Protein 1I8A (pdb70)

CATH classification: 2.60.40.1190

Sequence (189 aa):
MVATAKYGTPVIDGEIDEIWNTTEEIETKAVAMGSLDKNATAKVRVLWDENYLYVLAIVKDPVLNKDNSNPWEQDSVEIFIDENNHKTGYYEDDDAQFRVNYMNEQTFGTGGSPARFKTAVKLIEGGYIVEAAIKWKTIKPTPNTVIGFNIQVNDANEKGQRVGIISWSDPTNNSWRDPSKFGNLRLIK

Structure (mmCIF, N/CA/C/O backbone):
data_1I8A
#
_entry.id   1I8A
#
_cell.length_a   56.760
_cell.length_b   56.760
_cell.length_c   123.100
_cell.angle_alpha   90.00
_cell.angle_beta   90.00
_cell.angle_gamma   90.00
#
_symmetry.space_group_name_H-M   'P 41 21 2'
#
loop_
_entity.id
_entity.type
_entity.pdbx_description
1 polymer 'ENDO-1,4-BETA-XYLANASE A'
2 non-polymer beta-D-glucopyranose
3 non-polymer 'CALCIUM ION'
4 water water
#
loop_
_atom_site.group_PDB
_atom_site.id
_atom_site.type_symbol
_atom_site.label_atom_id
_atom_site.label_alt_id
_atom_site.label_comp_id
_atom_site.label_asym_id
_atom_site.label_entity_id
_atom_site.label_seq_id
_atom_site.pdbx_PDB_ins_code
_atom_site.Cartn_x
_atom_site.Cartn_y
_atom_site.Cartn_z
_atom_site.occupancy
_atom_site.B_iso_or_equiv
_atom_site.auth_seq_id
_atom_site.auth_comp_id
_atom_site.auth_asym_id
_atom_site.auth_atom_id
_atom_site.pdbx_PDB_model_num
ATOM 1 N N . MET A 1 1 ? 40.833 56.073 6.472 1.00 14.89 0 MET A N 1
ATOM 2 C CA . MET A 1 1 ? 39.460 55.818 5.954 1.00 14.34 0 MET A CA 1
ATOM 3 C C . MET A 1 1 ? 38.559 57.016 6.219 1.00 14.86 0 MET A C 1
ATOM 4 O O . MET A 1 1 ? 38.508 57.533 7.336 1.00 13.63 0 MET A O 1
ATOM 6 N N . VAL A 1 2 ? 37.846 57.451 5.185 1.00 14.56 1 VAL A N 1
ATOM 7 C CA . VAL A 1 2 ? 36.942 58.586 5.317 1.00 14.80 1 VAL A CA 1
ATOM 8 C C . VAL A 1 2 ? 35.552 58.232 4.796 1.00 15.05 1 VAL A C 1
ATOM 9 O O . VAL A 1 2 ? 35.405 57.478 3.834 1.00 13.40 1 VAL A O 1
ATOM 13 N N . ALA A 1 3 ? 34.535 58.779 5.452 1.00 12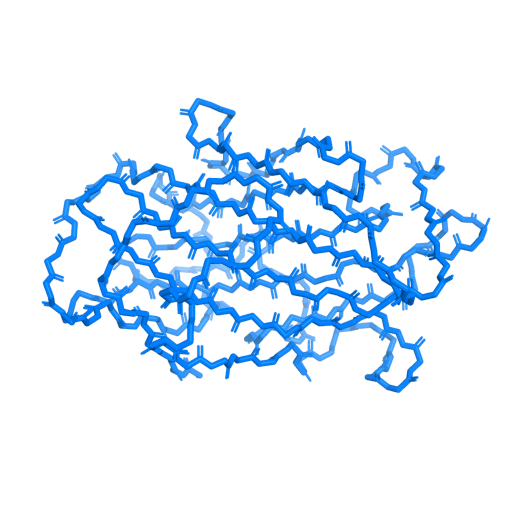.81 2 ALA A N 1
ATOM 14 C CA . ALA A 1 3 ? 33.148 58.550 5.071 1.00 12.08 2 ALA A CA 1
ATOM 15 C C . ALA A 1 3 ? 32.364 59.820 5.382 1.00 10.02 2 ALA A C 1
ATOM 16 O O . ALA A 1 3 ? 32.908 60.762 5.961 1.00 9.39 2 ALA A O 1
ATOM 18 N N . THR A 1 4 ? 31.093 59.844 4.997 1.00 10.18 3 THR A N 1
ATOM 19 C CA . THR A 1 4 ? 30.246 61.004 5.259 1.00 9.54 3 THR A CA 1
ATOM 20 C C . THR A 1 4 ? 28.897 60.579 5.826 1.00 9.59 3 THR A C 1
ATOM 21 O O . THR A 1 4 ? 28.461 59.439 5.640 1.00 10.21 3 THR A O 1
ATOM 25 N N . ALA A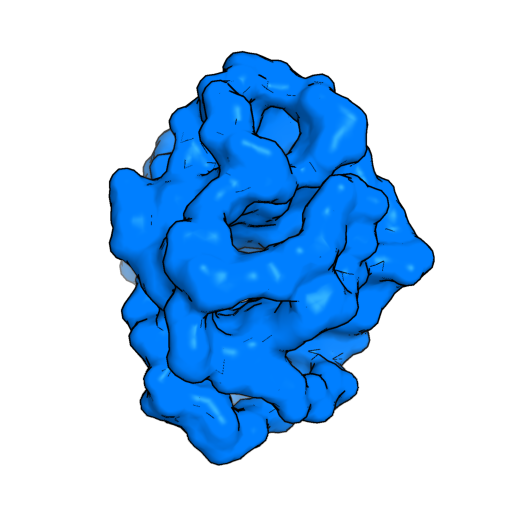 1 5 ? 28.246 61.511 6.510 1.00 7.44 4 ALA A N 1
ATOM 26 C CA . ALA A 1 5 ? 26.938 61.283 7.098 1.00 8.48 4 ALA A CA 1
ATOM 27 C C . ALA A 1 5 ? 26.082 62.505 6.782 1.00 7.92 4 ALA A C 1
ATOM 28 O O . ALA A 1 5 ? 26.466 63.636 7.089 1.00 9.77 4 ALA A O 1
ATOM 30 N N . LYS A 1 6 ? 24.927 62.280 6.167 1.00 8.64 5 LYS A N 1
ATOM 31 C CA . LYS A 1 6 ? 24.031 63.375 5.807 1.00 9.30 5 LYS A CA 1
ATOM 32 C C . LYS A 1 6 ? 23.199 63.836 6.994 1.00 10.35 5 LYS A C 1
ATOM 33 O O . LYS A 1 6 ? 22.926 63.065 7.911 1.00 7.81 5 LYS A O 1
ATOM 39 N N . TYR A 1 7 ? 22.804 65.103 6.971 1.00 9.56 6 TYR A N 1
ATOM 40 C CA . TYR A 1 7 ? 21.986 65.663 8.041 1.00 9.92 6 TYR A CA 1
ATOM 41 C C . TYR A 1 7 ? 20.614 65.007 7.965 1.00 9.35 6 TYR A C 1
ATOM 42 O O . TYR A 1 7 ? 20.074 64.833 6.877 1.00 10.08 6 TYR A O 1
ATOM 51 N N . GLY A 1 8 ? 20.048 64.654 9.112 1.00 10.44 7 GLY A N 1
ATOM 52 C CA . GLY A 1 8 ? 18.738 64.021 9.118 1.00 9.93 7 GLY A CA 1
ATOM 53 C C . GLY A 1 8 ? 18.370 63.457 10.478 1.00 10.10 7 GLY A C 1
ATOM 54 O O . GLY A 1 8 ? 19.238 63.219 11.319 1.00 11.52 7 GLY A O 1
ATOM 55 N N . THR A 1 9 ? 17.078 63.236 10.694 1.00 10.72 8 THR A N 1
ATOM 56 C CA . THR A 1 9 ? 16.586 62.720 11.965 1.00 11.00 8 THR A CA 1
ATOM 57 C C . THR A 1 9 ? 15.649 61.529 11.766 1.00 10.62 8 THR A C 1
ATOM 58 O O . THR A 1 9 ? 14.456 61.699 11.499 1.00 11.51 8 THR A O 1
ATOM 62 N N . PRO A 1 10 ? 16.183 60.305 11.875 1.00 9.09 9 PRO A N 1
ATOM 63 C CA . PRO A 1 10 ? 15.367 59.102 11.708 1.00 8.74 9 PRO A CA 1
ATOM 64 C C . PRO A 1 10 ? 14.681 58.757 13.024 1.00 9.15 9 PRO A C 1
ATOM 65 O O . PRO A 1 10 ? 15.047 59.273 14.075 1.00 11.20 9 PRO A O 1
ATOM 69 N N . VAL A 1 11 ? 13.683 57.888 12.960 1.00 9.06 10 VAL A N 1
ATOM 70 C CA . VAL A 1 11 ? 12.965 57.460 14.153 1.00 9.24 10 VAL A CA 1
ATOM 71 C C . VAL A 1 11 ? 13.636 56.156 14.611 1.00 9.23 10 VAL A C 1
ATOM 72 O O . VAL A 1 11 ? 13.748 55.216 13.823 1.00 9.46 10 VAL A O 1
ATOM 76 N N . ILE A 1 12 ? 14.086 56.103 15.864 1.00 8.02 11 ILE A N 1
ATOM 77 C CA . ILE A 1 12 ? 14.763 54.898 16.353 1.00 9.70 11 ILE A CA 1
ATOM 78 C C . ILE A 1 12 ? 13.768 53.791 16.702 1.00 8.99 11 ILE A C 1
ATOM 79 O O . ILE A 1 12 ? 13.120 53.834 17.749 1.00 9.53 11 ILE A O 1
ATOM 84 N N . ASP A 1 13 ? 13.656 52.795 15.830 1.00 10.13 12 ASP A N 1
ATOM 85 C CA . ASP A 1 13 ? 12.708 51.709 16.057 1.00 10.43 12 ASP A CA 1
ATOM 86 C C . ASP A 1 13 ? 13.102 50.400 15.390 1.00 12.34 12 ASP A C 1
ATOM 87 O O . ASP A 1 13 ? 12.424 49.386 15.565 1.00 13.01 12 ASP A O 1
ATOM 92 N N . GLY A 1 14 ? 14.188 50.420 14.621 1.00 9.82 13 GLY A N 1
ATOM 93 C CA . GLY A 1 14 ? 14.633 49.207 13.957 1.00 11.79 13 GLY A CA 1
ATOM 94 C C . GLY A 1 14 ? 14.104 49.081 12.541 1.00 11.44 13 GLY A C 1
ATOM 95 O O . GLY A 1 14 ? 14.461 48.146 11.821 1.00 11.25 13 GLY A O 1
ATOM 96 N N . GLU A 1 15 ? 13.245 50.015 12.147 1.00 12.18 14 GLU A N 1
ATOM 97 C CA . GLU A 1 15 ? 12.668 50.042 10.804 1.00 13.03 14 GLU A CA 1
ATOM 98 C C . GLU A 1 15 ? 13.517 51.016 9.994 1.00 10.56 14 GLU A C 1
ATOM 99 O O . GLU A 1 15 ? 13.997 52.016 10.531 1.00 11.26 14 GLU A O 1
ATOM 105 N N . ILE A 1 16 ? 13.698 50.735 8.704 1.00 10.42 15 ILE A N 1
ATOM 106 C CA . ILE A 1 16 ? 14.515 51.597 7.853 1.00 10.08 15 ILE A CA 1
ATOM 107 C C . ILE A 1 16 ? 13.744 52.766 7.244 1.00 10.07 15 ILE A C 1
ATOM 108 O O . ILE A 1 1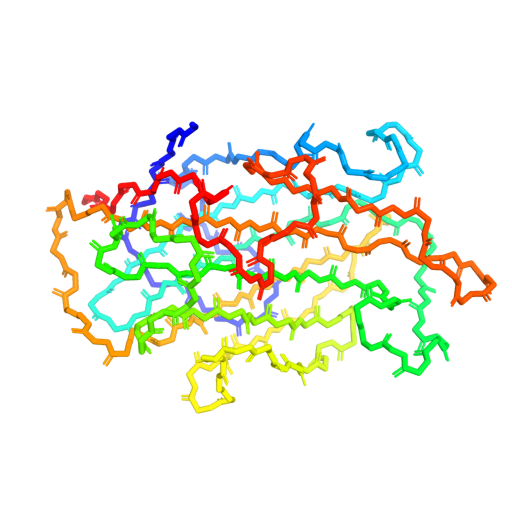6 ? 12.975 52.591 6.292 1.00 9.74 15 ILE A O 1
ATOM 113 N N . ASP A 1 17 ? 13.955 53.955 7.809 1.00 9.08 16 ASP A N 1
ATOM 114 C CA . ASP A 1 17 ? 13.319 55.182 7.331 1.00 9.44 16 ASP A CA 1
ATOM 115 C C . ASP A 1 17 ? 13.803 55.412 5.902 1.00 9.77 16 ASP A C 1
ATOM 116 O O . ASP A 1 17 ? 14.900 54.979 5.535 1.00 9.35 16 ASP A O 1
ATOM 121 N N . GLU A 1 18 ? 13.003 56.121 5.113 1.00 10.53 17 GLU A N 1
ATOM 122 C CA . GLU A 1 18 ? 13.365 56.435 3.729 1.00 11.74 17 GLU A CA 1
ATOM 123 C C . GLU A 1 18 ? 14.637 57.291 3.698 1.00 10.40 17 GLU A C 1
ATOM 124 O O . GLU A 1 18 ? 15.477 57.146 2.809 1.00 10.80 17 GLU A O 1
ATOM 130 N N . ILE A 1 19 ? 14.781 58.174 4.684 1.00 9.79 18 ILE A N 1
ATOM 131 C CA . ILE A 1 19 ? 15.929 59.078 4.749 1.00 9.84 18 ILE A CA 1
ATOM 132 C C . ILE A 1 19 ? 17.300 58.392 4.795 1.00 8.65 18 ILE A C 1
ATOM 133 O O . ILE A 1 19 ? 18.302 58.987 4.400 1.00 8.09 18 ILE A O 1
ATOM 138 N N . TRP A 1 20 ? 17.352 57.144 5.258 1.00 7.58 19 TRP A N 1
ATOM 139 C CA . TRP A 1 20 ? 18.621 56.420 5.310 1.00 8.09 19 TRP A CA 1
ATOM 140 C C . TRP A 1 20 ? 19.211 56.259 3.907 1.00 8.20 19 TRP A C 1
ATOM 141 O O . TRP A 1 20 ? 20.426 56.156 3.748 1.00 7.05 19 TRP A O 1
ATOM 152 N N . ASN A 1 21 ? 18.346 56.233 2.896 1.00 8.25 20 ASN A N 1
ATOM 153 C CA . ASN A 1 21 ? 18.788 56.093 1.504 1.00 8.59 20 ASN A CA 1
ATOM 154 C C . ASN A 1 21 ? 19.568 57.302 0.983 1.00 7.56 20 ASN A C 1
ATOM 155 O O . ASN A 1 21 ? 20.242 57.216 -0.045 1.00 7.45 20 ASN A O 1
ATOM 160 N N . THR A 1 22 ? 19.467 58.433 1.675 1.00 7.06 21 THR A N 1
ATOM 161 C CA . THR A 1 22 ? 20.153 59.641 1.221 1.00 8.21 21 THR A CA 1
ATOM 162 C C . THR A 1 22 ? 21.612 59.721 1.627 1.00 8.30 21 THR A C 1
ATOM 163 O O . THR A 1 22 ? 22.333 60.614 1.180 1.00 7.48 21 THR A O 1
ATOM 167 N N . THR A 1 23 ? 22.054 58.789 2.462 1.00 8.05 22 THR A N 1
ATOM 168 C CA . THR A 1 23 ? 23.432 58.810 2.938 1.00 6.22 22 THR A CA 1
ATOM 169 C C . THR A 1 23 ? 24.194 57.562 2.481 1.00 5.60 22 THR A C 1
ATOM 170 O O . THR A 1 23 ? 23.599 56.503 2.280 1.00 8.57 22 THR A O 1
ATOM 174 N N . GLU A 1 24 ? 25.508 57.677 2.315 1.00 6.70 23 GLU A N 1
ATOM 175 C CA . GLU A 1 24 ? 26.289 56.535 1.842 1.00 7.23 23 GLU A CA 1
ATOM 176 C C . GLU A 1 24 ? 26.322 55.360 2.810 1.00 8.63 23 GLU A C 1
ATOM 177 O O . GLU A 1 24 ? 26.101 55.506 4.014 1.00 7.64 23 GLU A O 1
ATOM 183 N N . GLU A 1 25 ? 26.588 54.184 2.261 1.00 6.59 24 GLU A N 1
ATOM 184 C CA . GLU A 1 25 ? 26.681 52.974 3.060 1.00 8.60 24 GLU A CA 1
ATOM 185 C C . GLU A 1 25 ? 28.154 52.579 3.142 1.00 6.44 24 GLU A C 1
ATOM 186 O O . GLU A 1 25 ? 28.861 52.606 2.139 1.00 7.25 24 GLU A O 1
ATOM 192 N N . ILE A 1 26 ? 28.622 52.250 4.340 1.00 6.69 25 ILE A N 1
ATOM 193 C CA . ILE A 1 26 ? 30.003 51.816 4.501 1.00 6.62 25 ILE A CA 1
ATOM 194 C C . ILE A 1 26 ? 29.939 50.377 5.002 1.00 6.65 25 ILE A C 1
ATOM 195 O O . ILE A 1 26 ? 28.926 49.962 5.560 1.00 7.70 25 ILE A O 1
ATOM 200 N N . GLU A 1 27 ? 31.012 49.619 4.794 1.00 6.61 26 GLU A N 1
ATOM 201 C CA . GLU A 1 27 ? 31.045 48.216 5.201 1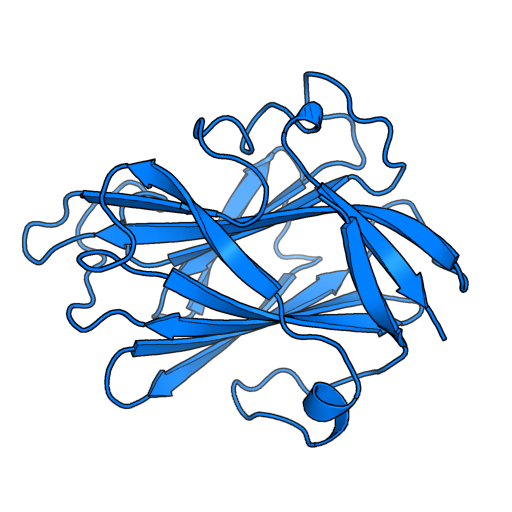.00 6.54 26 GLU A CA 1
ATOM 202 C C . GLU A 1 27 ? 32.127 47.931 6.237 1.00 6.89 26 GLU A C 1
ATOM 203 O O . GLU A 1 27 ? 33.158 48.603 6.261 1.00 5.77 26 GLU A O 1
ATOM 209 N N . THR A 1 28 ? 31.898 46.932 7.086 1.00 7.02 27 THR A N 1
ATOM 210 C CA . THR A 1 28 ? 32.903 46.554 8.076 1.00 6.85 27 THR A CA 1
ATOM 211 C C . THR A 1 28 ? 33.773 45.492 7.413 1.00 6.62 27 THR A C 1
ATOM 212 O O . THR A 1 28 ? 33.399 44.318 7.352 1.00 7.27 27 THR A O 1
ATOM 216 N N . LYS A 1 29 ? 34.928 45.901 6.901 1.00 7.12 28 LYS A N 1
ATOM 217 C CA . LYS A 1 29 ? 35.822 44.955 6.239 1.00 9.15 28 LYS A CA 1
ATOM 218 C C . LYS A 1 29 ? 37.195 44.869 6.882 1.00 8.96 28 LYS A C 1
ATOM 219 O O . LYS A 1 29 ? 38.075 44.173 6.373 1.00 9.33 28 LYS A O 1
ATOM 225 N N . ALA A 1 30 ? 37.383 45.580 7.990 1.00 10.18 29 ALA A N 1
ATOM 226 C CA . ALA A 1 30 ? 38.660 45.558 8.697 1.00 9.89 29 ALA A CA 1
ATOM 227 C C . ALA A 1 30 ? 38.600 44.406 9.691 1.00 10.01 29 ALA A C 1
ATOM 228 O O . ALA A 1 30 ? 37.985 44.512 10.748 1.00 8.09 29 ALA A O 1
ATOM 230 N N . VAL A 1 31 ? 39.255 43.306 9.348 1.00 8.54 30 VAL A N 1
ATOM 231 C CA . VAL A 1 31 ? 39.243 42.121 10.191 1.00 8.23 30 VAL A CA 1
ATOM 232 C C . VAL A 1 31 ? 40.344 42.054 11.246 1.00 7.84 30 VAL A C 1
ATOM 233 O O . VAL A 1 31 ? 41.524 42.228 10.946 1.00 6.14 30 VAL A O 1
ATOM 237 N N . ALA A 1 32 ? 39.932 41.807 12.487 1.00 9.42 31 ALA A N 1
ATOM 238 C CA . ALA A 1 32 ? 40.858 41.649 13.593 1.00 8.79 31 ALA A CA 1
ATOM 239 C C . ALA A 1 32 ? 40.834 40.155 13.921 1.00 8.88 31 ALA A C 1
ATOM 240 O O . ALA A 1 32 ? 41.846 39.579 14.309 1.00 7.41 31 ALA A O 1
ATOM 242 N N . MET A 1 33 ? 39.663 39.538 13.756 1.00 7.08 32 MET A N 1
ATOM 243 C CA . MET A 1 33 ? 39.488 38.110 14.015 1.00 8.57 32 MET A CA 1
ATOM 244 C C . MET A 1 33 ? 38.379 37.538 13.129 1.00 7.28 32 MET A C 1
ATOM 245 O O . MET A 1 33 ? 37.350 38.186 12.910 1.00 8.40 32 MET A O 1
ATOM 250 N N . GLY A 1 34 ? 38.592 36.325 12.626 1.00 9.16 33 GLY A N 1
ATOM 251 C CA . GLY A 1 34 ? 37.611 35.691 11.760 1.00 6.84 33 GLY A CA 1
ATOM 252 C C . GLY A 1 34 ? 37.829 36.092 10.307 1.00 7.27 33 GLY A C 1
ATOM 253 O O . GLY A 1 34 ? 38.925 36.512 9.938 1.00 8.94 33 GLY A O 1
ATOM 254 N N . SER A 1 35 ? 36.796 35.954 9.482 1.00 6.55 34 SER A N 1
ATOM 255 C CA . SER A 1 35 ? 36.886 36.328 8.069 1.00 7.14 34 SER A CA 1
ATOM 256 C C . SER A 1 35 ? 35.559 36.904 7.586 1.00 9.84 34 SER A C 1
ATOM 257 O O . SER A 1 35 ? 34.495 36.579 8.117 1.00 8.03 34 SER A O 1
ATOM 260 N N . LEU A 1 36 ? 35.632 37.751 6.566 1.00 10.77 35 LEU A N 1
ATOM 261 C CA . LEU A 1 36 ? 34.446 38.385 6.005 1.00 12.03 35 LEU A CA 1
ATOM 262 C C . LEU A 1 36 ? 33.397 37.390 5.512 1.00 14.25 35 LEU A C 1
ATOM 263 O O . LEU A 1 36 ? 32.196 37.629 5.642 1.00 14.04 35 LEU A O 1
ATOM 268 N N . ASP A 1 37 ? 33.840 36.273 4.950 1.00 16.71 36 ASP A N 1
ATOM 269 C CA . ASP A 1 37 ? 32.897 35.298 4.424 1.00 19.85 36 ASP A CA 1
ATOM 270 C C . ASP A 1 37 ? 32.344 34.324 5.457 1.00 18.11 36 ASP A C 1
ATOM 271 O O . ASP A 1 37 ? 31.316 33.694 5.221 1.00 18.48 36 ASP A O 1
ATOM 276 N N . LYS A 1 38 ? 33.001 34.206 6.607 1.00 14.83 37 LYS A N 1
ATOM 277 C CA . LYS A 1 38 ? 32.534 33.276 7.631 1.00 13.75 37 LYS A CA 1
ATOM 278 C C . LYS A 1 38 ? 31.969 33.932 8.886 1.00 13.25 37 LYS A C 1
ATOM 279 O O . LYS A 1 38 ? 31.197 33.307 9.617 1.00 13.79 37 LYS A O 1
ATOM 281 N N . ASN A 1 39 ? 32.340 35.183 9.142 1.00 12.35 38 ASN A N 1
ATOM 282 C CA . ASN A 1 39 ? 31.853 35.855 10.337 1.00 9.79 38 ASN A CA 1
ATOM 283 C C . ASN A 1 39 ? 30.967 37.070 10.106 1.00 7.47 38 ASN A C 1
ATOM 284 O O . ASN A 1 39 ? 30.872 37.592 8.997 1.00 7.48 38 ASN A O 1
ATOM 289 N N . ALA A 1 40 ? 30.321 37.503 11.182 1.00 7.28 39 ALA A N 1
ATOM 290 C CA . ALA A 1 40 ? 29.397 38.631 11.159 1.00 8.36 39 ALA A CA 1
ATOM 291 C C . ALA A 1 40 ? 30.001 39.938 10.661 1.00 8.16 39 ALA A C 1
ATOM 292 O O . ALA A 1 40 ? 31.090 40.334 11.072 1.00 7.86 39 ALA A O 1
ATOM 294 N N . THR A 1 41 ? 29.267 40.602 9.774 1.00 7.33 40 THR A N 1
ATOM 295 C CA . THR A 1 41 ? 29.676 41.879 9.204 1.00 7.67 40 THR A CA 1
ATOM 296 C C . THR A 1 41 ? 28.430 42.749 9.109 1.00 7.23 40 THR A C 1
ATOM 297 O O . THR A 1 41 ? 27.310 42.247 9.194 1.00 8.87 40 THR A O 1
ATOM 301 N N . ALA A 1 42 ? 28.613 44.052 8.923 1.00 7.31 41 ALA A N 1
ATOM 302 C CA . ALA A 1 42 ? 27.471 44.943 8.831 1.00 7.51 41 ALA A CA 1
ATOM 303 C C . ALA A 1 42 ? 27.563 45.970 7.715 1.00 7.38 41 ALA A C 1
ATOM 304 O O . ALA A 1 42 ? 28.652 46.377 7.306 1.00 5.54 41 ALA A O 1
ATOM 306 N N . LYS A 1 43 ? 26.389 46.356 7.218 1.00 7.62 42 LYS A N 1
ATOM 307 C CA . LYS A 1 43 ? 26.239 47.381 6.197 1.00 7.48 42 LYS A CA 1
ATOM 308 C C . LYS A 1 43 ? 25.772 48.539 7.067 1.00 7.19 42 LYS A C 1
ATOM 309 O O . LYS A 1 43 ? 24.789 48.411 7.795 1.00 8.71 42 LYS A O 1
ATOM 315 N N . VAL A 1 44 ? 26.474 49.663 6.999 1.00 5.45 43 VAL A N 1
ATOM 316 C CA . VAL A 1 44 ? 26.153 50.797 7.860 1.00 5.62 43 VAL A CA 1
ATOM 317 C C . VAL A 1 44 ? 25.870 52.119 7.155 1.00 6.56 43 VAL A C 1
ATOM 318 O O . VAL A 1 44 ? 26.524 52.471 6.175 1.00 7.14 43 VAL A O 1
ATOM 322 N N . ARG A 1 45 ? 24.892 52.850 7.677 1.00 8.90 44 ARG A N 1
ATOM 323 C CA . ARG A 1 45 ? 24.551 54.164 7.153 1.00 8.57 44 ARG A CA 1
ATOM 324 C C . ARG A 1 45 ? 24.559 55.085 8.362 1.00 8.51 44 ARG A C 1
ATOM 325 O O . ARG A 1 45 ? 24.190 54.670 9.466 1.00 8.57 44 ARG A O 1
ATOM 333 N N . VAL A 1 46 ? 24.994 56.323 8.166 1.00 6.59 45 VAL A N 1
ATOM 334 C CA . VAL A 1 46 ? 25.063 57.273 9.268 1.00 7.44 45 VAL A CA 1
ATOM 335 C C . VAL A 1 46 ? 24.427 58.621 8.935 1.00 7.93 45 VAL A C 1
ATOM 336 O O . VAL A 1 46 ? 24.594 59.141 7.834 1.00 7.32 45 VAL A O 1
ATOM 340 N N . LEU A 1 47 ? 23.696 59.177 9.898 1.00 7.34 46 LEU A N 1
ATOM 341 C CA . LEU A 1 47 ? 23.047 60.476 9.738 1.00 7.49 46 LEU A CA 1
ATOM 342 C C . LEU A 1 47 ? 23.347 61.267 11.002 1.00 6.57 46 LEU A C 1
ATOM 343 O O . LEU A 1 47 ? 23.844 60.707 11.984 1.00 7.48 46 LEU A O 1
ATOM 348 N N . TRP A 1 48 ? 23.047 62.561 10.989 1.00 7.09 47 TRP A N 1
ATOM 349 C CA . TRP A 1 48 ? 23.301 63.399 12.154 1.00 8.29 47 TRP A CA 1
ATOM 350 C C . TRP A 1 48 ? 22.424 64.639 12.162 1.00 8.43 47 TRP A C 1
ATOM 351 O O . TRP A 1 48 ? 21.857 65.017 11.144 1.00 7.43 47 TRP A O 1
ATOM 362 N N . ASP A 1 49 ? 22.310 65.244 13.337 1.00 9.19 48 ASP A N 1
ATOM 363 C CA . ASP A 1 49 ? 21.599 66.501 13.511 1.00 10.26 48 ASP A CA 1
ATOM 364 C C . ASP A 1 49 ? 22.287 67.194 14.681 1.00 10.90 48 ASP A C 1
ATOM 365 O O . ASP A 1 49 ? 23.271 66.673 15.214 1.00 10.08 48 ASP A O 1
ATOM 370 N N . GLU A 1 50 ? 21.806 68.367 15.070 1.00 12.04 49 GLU A N 1
ATOM 371 C CA . GLU A 1 50 ? 22.445 69.119 16.149 1.00 14.60 49 GLU A CA 1
ATOM 372 C C . GLU A 1 50 ? 22.589 68.404 17.487 1.00 12.49 49 GLU A C 1
ATOM 373 O O . GLU A 1 50 ? 23.486 68.728 18.269 1.00 12.67 49 GLU A O 1
ATOM 379 N N . ASN A 1 51 ? 21.726 67.431 17.757 1.00 12.60 50 ASN A N 1
ATOM 380 C CA . ASN A 1 51 ? 21.771 66.742 19.041 1.00 12.69 50 ASN A CA 1
ATOM 381 C C . ASN A 1 51 ? 22.290 65.315 19.072 1.00 12.57 50 ASN A C 1
ATOM 382 O O . ASN A 1 51 ? 22.797 64.871 20.105 1.00 12.71 50 ASN A O 1
ATOM 387 N N . TYR A 1 52 ? 22.158 64.591 17.965 1.00 11.11 51 TYR A N 1
ATOM 388 C CA . TYR A 1 52 ? 22.605 63.201 17.931 1.00 11.43 51 TYR A CA 1
ATOM 389 C C . TYR A 1 52 ? 23.287 62.783 16.644 1.00 9.98 51 TYR A C 1
ATOM 390 O O . TYR A 1 52 ? 23.209 63.466 15.624 1.00 8.38 51 TYR A O 1
ATOM 399 N N . LEU A 1 53 ? 23.944 61.629 16.720 1.00 10.02 52 LEU A N 1
ATOM 400 C CA . LEU A 1 53 ? 24.575 60.991 15.575 1.00 7.91 52 LEU A CA 1
ATOM 401 C C . LEU A 1 53 ? 23.700 59.753 15.454 1.00 8.00 52 LEU A C 1
ATOM 402 O O . LEU A 1 53 ? 23.399 59.110 16.464 1.00 8.50 52 LEU A O 1
ATOM 407 N N . TYR A 1 54 ? 23.270 59.420 14.245 1.00 7.69 53 TYR A N 1
ATOM 408 C CA . TYR A 1 54 ? 22.429 58.249 14.065 1.00 7.37 53 TYR A CA 1
ATOM 409 C C . TYR A 1 54 ? 23.149 57.187 13.263 1.00 6.87 53 TYR A C 1
ATOM 410 O O . TYR A 1 54 ? 23.810 57.492 12.273 1.00 7.02 53 TYR A O 1
ATOM 419 N N . VAL A 1 55 ? 23.005 55.936 13.691 1.00 7.06 54 VAL A N 1
ATOM 420 C CA . VAL A 1 55 ? 23.654 54.821 13.017 1.00 8.66 54 VAL A CA 1
ATOM 421 C C . VAL A 1 55 ? 22.692 53.675 12.737 1.00 8.31 54 VAL A C 1
ATOM 422 O O . VAL A 1 55 ? 21.961 53.226 13.623 1.00 8.54 54 VAL A O 1
ATOM 426 N N . LEU A 1 56 ? 22.698 53.218 11.491 1.00 7.13 55 LEU A N 1
ATOM 427 C CA . LEU A 1 56 ? 21.869 52.101 11.062 1.00 6.86 55 LEU A CA 1
ATOM 428 C C . LEU A 1 56 ? 22.833 51.006 10.634 1.00 7.69 55 LEU A C 1
ATOM 429 O O . LEU A 1 56 ? 23.560 51.167 9.652 1.00 7.19 55 LEU A O 1
ATOM 434 N N . ALA A 1 57 ? 22.841 49.897 11.368 1.00 6.57 56 ALA A N 1
ATOM 435 C CA . ALA A 1 57 ? 23.730 48.789 11.042 1.00 7.33 56 ALA A CA 1
ATOM 436 C C . ALA A 1 57 ? 22.956 47.504 10.756 1.00 6.76 56 ALA A C 1
ATOM 437 O O . ALA A 1 57 ? 22.276 46.967 11.632 1.00 8.62 56 ALA A O 1
ATOM 439 N N . ILE A 1 58 ? 23.055 47.022 9.523 1.00 7.54 57 ILE A N 1
ATOM 440 C CA . ILE A 1 58 ? 22.386 45.786 9.134 1.00 7.91 57 ILE A CA 1
ATOM 441 C C . ILE A 1 58 ? 23.450 44.709 9.273 1.00 7.57 57 ILE A C 1
ATOM 442 O O . ILE A 1 58 ? 24.421 44.676 8.513 1.00 9.29 57 ILE A O 1
ATOM 447 N N . VAL A 1 59 ? 23.259 43.832 10.252 1.00 7.65 58 VAL A N 1
ATOM 448 C CA . VAL A 1 59 ? 24.221 42.779 10.549 1.00 7.40 58 VAL A CA 1
ATOM 449 C C . VAL A 1 59 ? 23.894 41.405 9.981 1.00 8.04 58 VAL A C 1
ATOM 450 O O . VAL A 1 59 ? 22.793 40.887 10.160 1.00 9.22 58 VAL A O 1
ATOM 454 N N . LYS A 1 60 ? 24.868 40.828 9.287 1.00 10.61 59 LYS A N 1
ATOM 455 C CA . LYS A 1 60 ? 24.731 39.494 8.717 1.00 10.58 59 LYS A CA 1
ATOM 456 C C . LYS A 1 60 ? 25.263 38.566 9.809 1.00 9.53 59 LYS A C 1
ATOM 457 O O . LYS A 1 60 ? 26.427 38.667 10.177 1.00 8.97 59 LYS A O 1
ATOM 463 N N . ASP A 1 61 ? 24.418 37.684 10.337 1.00 8.55 60 ASP A N 1
ATOM 464 C CA . ASP A 1 61 ? 24.836 36.758 11.395 1.00 9.41 60 ASP A CA 1
ATOM 465 C C . ASP A 1 61 ? 23.766 35.664 11.518 1.00 9.75 60 ASP A C 1
ATOM 466 O O . ASP A 1 61 ? 22.719 35.880 12.133 1.00 10.33 60 ASP A O 1
ATOM 471 N N . PRO A 1 62 ? 24.019 34.478 10.938 1.00 11.54 61 PRO A N 1
ATOM 472 C CA . PRO A 1 62 ? 23.075 33.354 10.976 1.00 11.50 61 PRO A CA 1
ATOM 473 C C . PRO A 1 62 ? 22.902 32.648 12.317 1.00 11.84 61 PRO A C 1
ATOM 474 O O . PRO A 1 62 ? 21.933 31.916 12.513 1.00 13.42 61 PRO A O 1
ATOM 478 N N . VAL A 1 63 ? 23.835 32.863 13.234 1.00 10.50 62 VAL A N 1
ATOM 479 C CA . VAL A 1 63 ? 23.769 32.228 14.546 1.00 11.41 62 VAL A CA 1
ATOM 480 C C . VAL A 1 63 ? 23.893 33.285 15.634 1.00 11.95 62 VAL A C 1
ATOM 481 O O . VAL A 1 63 ? 24.944 33.904 15.793 1.00 12.12 62 VAL A O 1
ATOM 485 N N . LEU A 1 64 ? 22.814 33.486 16.380 1.00 11.72 63 LEU A N 1
ATOM 486 C CA . LEU A 1 64 ? 22.803 34.486 17.442 1.00 12.23 63 LEU A CA 1
ATOM 487 C C . LEU A 1 64 ? 23.079 33.834 18.788 1.00 12.15 63 LEU A C 1
ATOM 488 O O . LEU A 1 64 ? 22.523 32.782 19.104 1.00 14.04 63 LEU A O 1
ATOM 493 N N . ASN A 1 65 ? 23.940 34.463 19.583 1.00 11.11 64 ASN A N 1
ATOM 494 C CA . ASN A 1 65 ? 24.304 33.916 20.887 1.00 12.17 64 ASN A CA 1
ATOM 495 C C . ASN A 1 65 ? 24.792 35.013 21.826 1.00 11.97 64 ASN A C 1
ATOM 496 O O . ASN A 1 65 ? 25.467 35.952 21.401 1.00 10.73 64 ASN A O 1
ATOM 501 N N . LYS A 1 66 ? 24.452 34.877 23.104 1.00 11.32 65 LYS A N 1
ATOM 502 C CA . LYS A 1 66 ? 24.872 35.830 24.123 1.00 12.09 65 LYS A CA 1
ATOM 503 C C . LYS A 1 66 ? 25.138 35.123 25.456 1.00 12.45 65 LYS A C 1
ATOM 504 O O . LYS A 1 66 ? 24.966 35.712 26.520 1.00 11.16 65 LYS A O 1
ATOM 510 N N . ASP A 1 67 ? 25.570 33.865 25.393 1.00 14.63 66 ASP A N 1
ATOM 511 C CA . ASP A 1 67 ? 25.845 33.088 26.602 1.00 15.45 66 ASP A CA 1
ATOM 512 C C . ASP A 1 67 ? 27.064 33.564 27.390 1.00 16.36 66 ASP A C 1
ATOM 513 O O . ASP A 1 67 ? 27.102 33.435 28.616 1.00 15.15 66 ASP A O 1
ATOM 518 N N . ASN A 1 68 ? 28.059 34.111 26.695 1.00 15.04 67 ASN A N 1
ATOM 519 C CA . ASN A 1 68 ? 29.274 34.580 27.356 1.00 13.58 67 ASN A CA 1
ATOM 520 C C . ASN A 1 68 ? 28.981 35.755 28.287 1.00 13.65 67 ASN A C 1
ATOM 521 O O . ASN A 1 68 ? 28.220 36.661 27.939 1.00 13.24 67 ASN A O 1
ATOM 526 N N . SER A 1 69 ? 29.590 35.729 29.471 1.00 15.10 68 SER A N 1
ATOM 527 C CA . SER A 1 69 ? 29.398 36.781 30.465 1.00 15.71 68 SER A CA 1
ATOM 528 C C . SER A 1 69 ? 30.004 38.112 30.021 1.00 15.20 68 SER A C 1
ATOM 529 O O . SER A 1 69 ? 29.600 39.178 30.503 1.00 14.22 68 SER A O 1
ATOM 532 N N . ASN A 1 70 ? 30.976 38.061 29.112 1.00 13.26 69 ASN A N 1
ATOM 533 C CA . ASN A 1 70 ? 31.587 39.287 28.605 1.00 12.16 69 ASN A CA 1
ATOM 534 C C . ASN A 1 70 ? 30.674 39.836 27.510 1.00 11.66 69 ASN A C 1
ATOM 535 O O . ASN A 1 70 ? 30.393 39.150 26.522 1.00 10.47 69 ASN A O 1
ATOM 540 N N . PRO A 1 71 ? 30.191 41.076 27.670 1.00 10.25 70 PRO A N 1
ATOM 541 C CA . PRO A 1 71 ? 29.308 41.653 26.654 1.00 9.67 70 PRO A CA 1
ATOM 542 C C . PRO A 1 71 ? 29.916 41.741 25.257 1.00 7.91 70 PRO A C 1
ATOM 543 O O . PRO A 1 71 ? 29.205 41.597 24.263 1.00 8.96 70 PRO A O 1
ATOM 547 N N . TRP A 1 72 ? 31.224 41.959 25.177 1.00 9.38 71 TRP A N 1
ATOM 548 C CA . TRP A 1 72 ? 31.887 42.050 23.881 1.00 9.90 71 TRP A CA 1
ATOM 549 C C . TRP A 1 72 ? 32.032 40.675 23.232 1.00 9.96 71 TRP A C 1
ATOM 550 O O . TRP A 1 72 ? 32.443 40.570 22.077 1.00 8.43 71 TRP A O 1
ATOM 561 N N . GLU A 1 73 ? 31.682 39.623 23.975 1.00 8.17 72 GLU A N 1
ATOM 562 C CA . GLU A 1 73 ? 31.751 38.264 23.447 1.00 9.56 72 GLU A CA 1
ATOM 563 C C . GLU A 1 73 ? 30.362 37.703 23.144 1.00 9.02 72 GLU A C 1
ATOM 564 O O . GLU A 1 73 ? 30.175 36.490 23.017 1.00 8.90 72 GLU A O 1
ATOM 570 N N . GLN A 1 74 ? 29.390 38.603 23.046 1.00 8.52 73 GLN A N 1
ATOM 571 C CA . GLN A 1 74 ? 28.013 38.248 22.709 1.00 8.95 73 GLN A CA 1
ATOM 572 C C . GLN A 1 74 ? 27.793 38.927 21.356 1.00 7.97 73 GLN A C 1
ATOM 573 O O . GLN A 1 74 ? 28.406 39.960 21.088 1.00 8.01 73 GLN A O 1
ATOM 579 N N . ASP A 1 75 ? 26.944 38.361 20.503 1.00 7.73 74 ASP A N 1
ATOM 580 C CA . ASP A 1 75 ? 26.688 38.986 19.208 1.00 7.37 74 ASP A CA 1
ATOM 581 C C . ASP A 1 75 ? 26.215 40.408 19.429 1.00 7.15 74 ASP A C 1
ATOM 582 O O . ASP A 1 75 ? 25.140 40.650 19.979 1.00 7.39 74 ASP A O 1
ATOM 587 N N . SER A 1 76 ? 27.020 41.361 18.984 1.00 6.99 75 SER A N 1
ATOM 588 C CA . SER A 1 76 ? 26.668 42.743 19.217 1.00 6.32 75 SER A CA 1
ATOM 589 C C . SER A 1 76 ? 27.400 43.716 18.304 1.00 7.25 75 SER A C 1
ATOM 590 O O . SER A 1 76 ? 28.303 43.344 17.558 1.00 7.99 75 SER A O 1
ATOM 593 N N . VAL A 1 77 ? 26.988 44.972 18.380 1.00 7.33 76 VAL A N 1
ATOM 594 C CA . VAL A 1 77 ? 27.589 46.029 17.590 1.00 7.67 76 VAL A CA 1
ATOM 595 C C . VAL A 1 77 ? 28.131 47.086 18.538 1.00 7.74 76 VAL A C 1
ATOM 596 O O . VAL A 1 77 ? 27.481 47.438 19.524 1.00 8.24 76 VAL A O 1
ATOM 600 N N . GLU A 1 78 ? 29.335 47.570 18.257 1.00 8.17 77 GLU A N 1
ATOM 601 C CA . GLU A 1 78 ? 29.940 48.612 19.078 1.00 8.07 77 GLU A CA 1
ATOM 602 C C . GLU A 1 78 ? 30.147 49.843 18.212 1.00 7.58 77 GLU A C 1
ATOM 603 O O . GLU A 1 78 ? 30.533 49.729 17.047 1.00 7.67 77 GLU A O 1
ATOM 609 N N . ILE A 1 79 ? 29.876 51.016 18.775 1.00 5.40 78 ILE A N 1
ATOM 610 C CA . ILE A 1 79 ? 30.035 52.271 18.051 1.00 5.44 78 ILE A CA 1
ATOM 611 C C . ILE A 1 79 ? 31.041 53.144 18.795 1.00 6.07 78 ILE A C 1
ATOM 612 O O . ILE A 1 79 ? 30.927 53.333 20.009 1.00 6.20 78 ILE A O 1
ATOM 617 N N . PHE A 1 80 ? 32.024 53.667 18.063 1.00 6.87 79 PHE A N 1
ATOM 618 C CA . PHE A 1 80 ? 33.067 54.505 18.651 1.00 7.09 79 PHE A CA 1
ATOM 619 C C . PHE A 1 80 ? 33.018 55.936 18.149 1.00 9.17 79 PHE A C 1
ATOM 620 O O . PHE A 1 80 ? 32.866 56.176 16.951 1.00 8.98 79 PHE A O 1
ATOM 628 N N . ILE A 1 81 ? 33.183 56.882 19.065 1.00 8.31 80 ILE A N 1
ATOM 629 C CA . ILE A 1 81 ? 33.139 58.302 18.722 1.00 9.51 80 ILE A CA 1
ATOM 630 C C . ILE A 1 81 ? 34.293 59.103 19.313 1.00 7.64 80 ILE A C 1
ATOM 631 O O . ILE A 1 81 ? 34.675 58.920 20.476 1.00 8.93 80 ILE A O 1
ATOM 636 N N . ASP A 1 82 ? 34.843 59.994 18.495 1.00 7.38 81 ASP A N 1
ATOM 637 C CA . ASP A 1 82 ? 35.931 60.898 18.877 1.00 6.51 81 ASP A CA 1
ATOM 638 C C . ASP A 1 82 ? 35.394 62.245 18.389 1.00 7.64 81 ASP A C 1
ATOM 639 O O . ASP A 1 82 ? 35.586 62.614 17.229 1.00 8.27 81 ASP A O 1
ATOM 644 N N . GLU A 1 83 ? 34.705 62.968 19.267 1.00 8.32 82 GLU A N 1
ATOM 645 C CA . GLU A 1 83 ? 34.093 64.239 18.890 1.00 8.21 82 GLU A CA 1
ATOM 646 C C . GLU A 1 83 ? 35.016 65.355 18.409 1.00 8.17 82 GLU A C 1
ATOM 647 O O . GLU A 1 83 ? 34.671 66.056 17.460 1.00 8.56 82 GLU A O 1
ATOM 653 N N . ASN A 1 84 ? 36.172 65.542 19.047 1.00 7.26 83 ASN A N 1
ATOM 654 C CA . ASN A 1 84 ? 37.087 66.600 18.613 1.00 7.50 83 ASN A CA 1
ATOM 655 C C . ASN A 1 84 ? 38.076 66.080 17.572 1.00 7.35 83 ASN A C 1
ATOM 656 O O . ASN A 1 84 ? 38.888 66.826 17.022 1.00 7.22 83 ASN A O 1
ATOM 661 N N . ASN A 1 85 ? 37.974 64.786 17.300 1.00 6.73 84 ASN A N 1
ATOM 662 C CA . ASN A 1 85 ? 38.827 64.095 16.341 1.00 8.31 84 ASN A CA 1
ATOM 663 C C . ASN A 1 85 ? 40.318 64.355 16.529 1.00 8.17 84 ASN A C 1
ATOM 664 O O . ASN A 1 85 ? 41.051 64.589 15.563 1.00 6.34 84 ASN A O 1
ATOM 669 N N . HIS A 1 86 ? 40.763 64.305 17.778 1.00 8.00 85 HIS A N 1
ATOM 670 C CA . HIS A 1 86 ? 42.171 64.505 18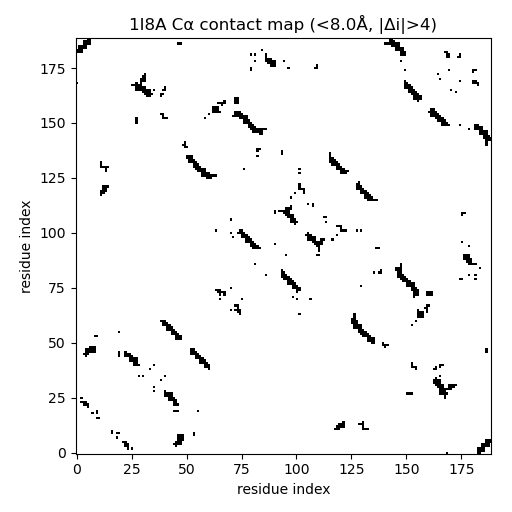.082 1.00 8.01 85 HIS A CA 1
ATOM 671 C C . HIS A 1 86 ? 42.984 63.279 17.672 1.00 9.13 85 HIS A C 1
ATOM 672 O O . HIS A 1 86 ? 44.203 63.366 17.514 1.00 9.79 85 HIS A O 1
ATOM 679 N N . LYS A 1 87 ? 42.316 62.140 17.493 1.00 11.02 86 LYS A N 1
ATOM 680 C CA . LYS A 1 87 ? 42.993 60.900 17.107 1.00 10.12 86 LYS A CA 1
ATOM 681 C C . LYS A 1 87 ? 44.115 60.561 18.091 1.00 9.67 86 LYS A C 1
ATOM 682 O O . LYS A 1 87 ? 45.226 60.193 17.694 1.00 10.00 86 LYS A O 1
ATOM 688 N N . THR A 1 88 ? 43.811 60.693 19.377 1.00 7.22 87 THR A N 1
ATOM 689 C CA . THR A 1 88 ? 44.768 60.393 20.434 1.00 7.96 87 THR A CA 1
ATOM 690 C C . THR A 1 88 ? 44.964 58.882 20.555 1.00 7.93 87 THR A C 1
ATOM 691 O O . THR A 1 88 ? 44.200 58.109 19.982 1.00 8.59 87 THR A O 1
ATOM 695 N N . GLY A 1 89 ? 45.987 58.468 21.298 1.00 7.78 88 GLY A N 1
ATOM 696 C CA . GLY A 1 89 ? 46.253 57.051 21.475 1.00 8.39 88 GLY A CA 1
ATOM 697 C C . GLY A 1 89 ? 45.540 56.496 22.695 1.00 9.83 88 GLY A C 1
ATOM 698 O O . GLY A 1 89 ? 45.731 55.339 23.067 1.00 9.81 88 GLY A O 1
ATOM 699 N N . TYR A 1 90 ? 44.715 57.334 23.308 1.00 9.55 89 TYR A N 1
ATOM 700 C CA . TYR A 1 90 ? 43.949 56.963 24.493 1.00 10.14 89 TYR A CA 1
ATOM 701 C C . TYR A 1 90 ? 42.668 57.795 24.498 1.00 8.36 89 TYR A C 1
ATOM 702 O O . TYR A 1 90 ? 42.555 58.769 23.746 1.00 7.89 89 TYR A O 1
ATOM 711 N N . TYR A 1 91 ? 41.709 57.425 25.343 1.00 7.27 90 TYR A N 1
ATOM 712 C CA . TYR A 1 91 ? 40.441 58.154 25.412 1.00 7.13 90 TYR A CA 1
ATOM 713 C C . TYR A 1 91 ? 40.497 59.461 26.192 1.00 6.92 90 TYR A C 1
ATOM 714 O O . TYR A 1 91 ? 40.982 59.494 27.326 1.00 6.62 90 TYR A O 1
ATOM 723 N N . GLU A 1 92 ? 40.003 60.533 25.573 1.00 7.96 91 GLU A N 1
ATOM 724 C CA . GLU A 1 92 ? 39.919 61.848 26.206 1.00 8.20 91 GLU A CA 1
ATOM 725 C C . GLU A 1 92 ? 38.482 61.880 26.712 1.00 8.25 91 GLU A C 1
ATOM 726 O O . GLU A 1 92 ? 37.728 60.933 26.470 1.00 7.33 91 GLU A O 1
ATOM 732 N N . ASP A 1 93 ? 38.091 62.965 27.379 1.00 9.28 92 ASP A N 1
ATOM 733 C CA . ASP A 1 93 ? 36.733 63.074 27.907 1.00 10.40 92 ASP A CA 1
ATOM 734 C C . ASP A 1 93 ? 35.642 62.966 26.845 1.00 10.28 92 ASP A C 1
ATOM 735 O O . ASP A 1 93 ? 34.558 62.460 27.120 1.00 9.81 92 ASP A O 1
ATOM 740 N N . ASP A 1 94 ? 35.923 63.439 25.634 1.00 7.21 93 ASP A N 1
ATOM 741 C CA . ASP A 1 94 ? 34.937 63.427 24.554 1.00 7.17 93 ASP A CA 1
ATOM 742 C C . ASP A 1 94 ? 34.789 62.097 23.817 1.00 7.68 93 ASP A C 1
ATOM 743 O O . ASP A 1 94 ? 33.849 61.922 23.039 1.00 7.62 93 ASP A O 1
ATOM 748 N N . ASP A 1 95 ? 35.722 61.176 24.048 1.00 6.40 94 ASP A N 1
ATOM 749 C CA . ASP A 1 95 ? 35.708 59.884 23.363 1.00 5.87 94 ASP A CA 1
ATOM 750 C C . ASP A 1 95 ? 34.838 58.843 24.046 1.00 5.82 94 ASP A C 1
ATOM 751 O O . ASP A 1 95 ? 34.760 58.801 25.265 1.00 6.66 94 ASP A O 1
ATOM 756 N N . ALA A 1 96 ? 34.190 57.992 23.254 1.00 5.59 95 ALA A N 1
ATOM 757 C CA . ALA A 1 96 ? 33.317 56.984 23.841 1.00 6.48 95 ALA A CA 1
ATOM 758 C C . ALA A 1 96 ? 33.111 55.701 23.048 1.00 7.06 95 ALA A C 1
ATOM 759 O O . ALA A 1 96 ? 33.197 55.674 21.813 1.00 7.24 95 ALA A O 1
ATOM 761 N N . GLN A 1 97 ? 32.840 54.630 23.787 1.00 7.93 96 GLN A N 1
ATOM 762 C CA . GLN A 1 97 ? 32.561 53.328 23.209 1.00 7.86 96 GLN A CA 1
ATOM 763 C C . GLN A 1 97 ? 31.172 52.919 23.684 1.00 7.45 96 GLN A C 1
ATOM 764 O O . GLN A 1 97 ? 30.909 52.910 24.889 1.00 8.27 96 GLN A O 1
ATOM 770 N N . PHE A 1 98 ? 30.284 52.615 22.740 1.00 7.70 97 PHE A N 1
ATOM 771 C CA . PHE A 1 98 ? 28.925 52.180 23.061 1.00 7.58 97 PHE A CA 1
ATOM 772 C C . PHE A 1 98 ? 28.735 50.781 22.493 1.00 7.99 97 PHE A C 1
ATOM 773 O O . PHE A 1 98 ? 29.309 50.452 21.456 1.00 6.38 97 PHE A O 1
ATOM 781 N N . ARG A 1 99 ? 27.914 49.971 23.154 1.00 7.66 98 ARG A N 1
ATOM 782 C CA . ARG A 1 99 ? 27.661 48.609 22.698 1.00 6.92 98 ARG A CA 1
ATOM 783 C C . ARG A 1 99 ? 26.209 48.209 22.921 1.00 6.12 98 ARG A C 1
ATOM 784 O O . ARG A 1 99 ? 25.597 48.578 23.923 1.00 5.24 98 ARG A O 1
ATOM 792 N N . VAL A 1 100 ? 25.662 47.441 21.982 1.00 7.35 99 VAL A N 1
ATOM 793 C CA . VAL A 1 100 ? 24.293 46.948 22.091 1.00 7.18 99 VAL A CA 1
ATOM 794 C C . VAL A 1 100 ? 24.260 45.588 21.403 1.00 6.52 99 VAL A C 1
ATOM 795 O O . VAL A 1 100 ? 24.814 45.428 20.312 1.00 7.20 99 VAL A O 1
ATOM 799 N N . ASN A 1 101 ? 23.650 44.598 22.049 1.00 6.46 100 ASN A N 1
ATOM 800 C CA . ASN A 1 101 ? 23.581 43.269 21.445 1.00 7.59 100 ASN A CA 1
ATOM 801 C C . ASN A 1 101 ? 22.264 43.056 20.706 1.00 7.68 100 ASN A C 1
ATOM 802 O O . ASN A 1 101 ? 21.401 43.935 20.697 1.00 8.46 100 ASN A O 1
ATOM 807 N N . TYR A 1 102 ? 22.115 41.891 20.081 1.00 8.71 101 TYR A N 1
ATOM 808 C CA . TYR A 1 102 ? 20.918 41.588 19.302 1.00 8.88 101 TYR A CA 1
ATOM 809 C C . TYR A 1 102 ? 19.614 41.553 20.098 1.00 10.37 101 TYR A C 1
ATOM 810 O O . TYR A 1 102 ? 18.531 41.411 19.527 1.00 8.95 101 TYR A O 1
ATOM 819 N N . MET A 1 103 ? 19.729 41.695 21.415 1.00 11.29 102 MET A N 1
ATOM 820 C CA . MET A 1 103 ? 18.574 41.706 22.313 1.00 12.81 102 MET A CA 1
ATOM 821 C C . MET A 1 103 ? 18.313 43.140 22.782 1.00 11.25 102 MET A C 1
ATOM 822 O O . MET A 1 103 ? 17.505 43.379 23.682 1.00 10.64 102 MET A O 1
ATOM 827 N N . ASN A 1 104 ? 19.007 44.082 22.152 1.00 9.11 103 ASN A N 1
ATOM 828 C CA . ASN A 1 104 ? 18.910 45.505 22.455 1.00 8.92 103 ASN A CA 1
ATOM 829 C C . ASN A 1 104 ? 19.358 45.825 23.878 1.00 8.64 103 ASN A C 1
ATOM 830 O O . ASN A 1 104 ? 18.865 46.758 24.508 1.00 9.38 103 ASN A O 1
ATOM 835 N N . GLU A 1 105 ? 20.303 45.044 24.385 1.00 8.33 104 GLU A N 1
ATOM 836 C CA . GLU A 1 105 ? 20.823 45.286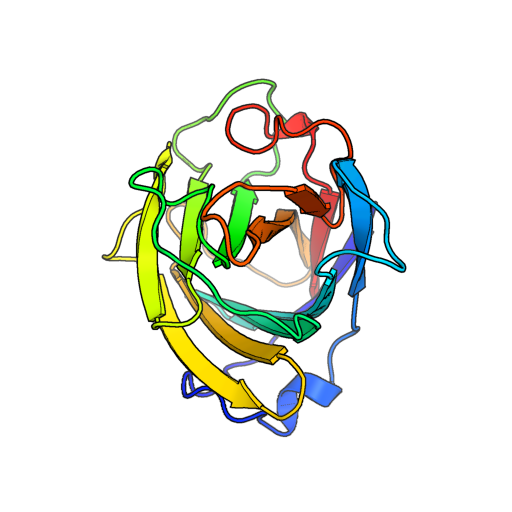 25.724 1.00 8.93 104 GLU A CA 1
ATOM 837 C C . GLU A 1 105 ? 22.082 46.131 25.554 1.00 7.66 104 GLU A C 1
ATOM 838 O O . GLU A 1 105 ? 22.972 45.776 24.782 1.00 9.15 104 GLU A O 1
ATOM 844 N N . GLN A 1 106 ? 22.140 47.259 26.256 1.00 7.58 105 GLN A N 1
ATOM 845 C CA . GLN A 1 106 ? 23.279 48.166 26.141 1.00 8.87 105 GLN A CA 1
ATOM 846 C C . GLN A 1 106 ? 24.336 47.989 27.223 1.00 10.39 105 GLN A C 1
ATOM 847 O O . GLN A 1 106 ? 24.017 47.732 28.387 1.00 8.09 105 GLN A O 1
ATOM 853 N N . THR A 1 107 ? 25.597 48.133 26.825 1.00 9.94 106 THR A N 1
ATOM 854 C CA . THR A 1 107 ? 26.720 48.075 27.751 1.00 9.35 106 THR A CA 1
ATOM 855 C C . THR A 1 107 ? 27.623 49.230 27.341 1.00 8.33 106 THR A C 1
ATOM 856 O O . THR A 1 107 ? 27.484 49.762 26.236 1.00 7.41 106 THR A O 1
ATOM 860 N N . PHE A 1 108 ? 28.539 49.633 28.211 1.00 8.78 107 PHE A N 1
ATOM 861 C CA . PHE A 1 108 ? 29.379 50.766 27.880 1.00 8.11 107 PHE A CA 1
ATOM 862 C C . PHE A 1 108 ? 30.850 50.641 28.205 1.00 7.89 107 PHE A C 1
ATOM 863 O O . PHE A 1 108 ? 31.230 50.123 29.254 1.00 7.61 107 PHE A O 1
ATOM 871 N N . GLY A 1 109 ? 31.671 51.133 27.282 1.00 6.68 108 GLY A N 1
ATOM 872 C CA . GLY A 1 109 ? 33.105 51.139 27.486 1.00 8.33 108 GLY A CA 1
ATOM 873 C C . GLY A 1 109 ? 33.415 52.535 27.991 1.00 7.90 108 GLY A C 1
ATOM 874 O O . GLY A 1 109 ? 32.518 53.245 28.450 1.00 6.31 108 GLY A O 1
ATOM 875 N N . THR A 1 110 ? 34.673 52.946 27.903 1.00 7.78 109 THR A N 1
ATOM 876 C CA . THR A 1 110 ? 35.061 54.273 28.363 1.00 6.65 109 THR A CA 1
ATOM 877 C C . THR A 1 110 ? 34.253 55.347 27.640 1.00 7.16 109 THR A C 1
ATOM 878 O O . THR A 1 110 ? 34.051 55.261 26.433 1.00 7.48 109 THR A O 1
ATOM 882 N N . GLY A 1 111 ? 33.779 56.340 28.388 1.00 6.64 110 GLY A N 1
ATOM 883 C CA . GLY A 1 111 ? 33.029 57.438 27.799 1.00 6.68 110 GLY A 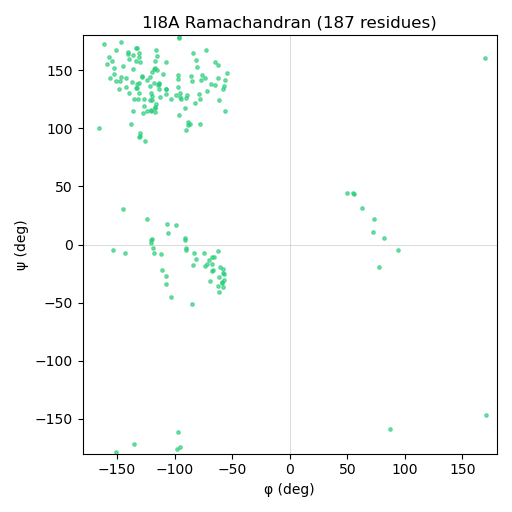CA 1
ATOM 884 C C . GLY A 1 111 ? 31.576 57.204 27.421 1.00 8.81 110 GLY A C 1
ATOM 885 O O . GLY A 1 111 ? 30.821 58.162 27.247 1.00 8.51 110 GLY A O 1
ATOM 886 N N . GLY A 1 112 ? 31.178 55.944 27.279 1.00 8.93 111 GLY A N 1
ATOM 887 C CA . GLY A 1 112 ? 29.807 55.646 26.918 1.00 7.31 111 GLY A CA 1
ATOM 888 C C . GLY A 1 112 ? 28.849 55.808 28.084 1.00 8.93 111 GLY A C 1
ATOM 889 O O . GLY A 1 112 ? 29.205 55.540 29.228 1.00 8.72 111 GLY A O 1
ATOM 890 N N . SER A 1 113 ? 27.627 56.248 27.795 1.00 7.89 112 SER A N 1
ATOM 891 C CA . SER A 1 113 ? 26.618 56.437 28.833 1.00 6.96 112 SER A CA 1
ATOM 892 C C . SER A 1 113 ? 25.198 56.165 28.332 1.00 8.22 112 SER A C 1
ATOM 893 O O . SER A 1 113 ? 24.842 56.526 27.208 1.00 8.07 112 SER A O 1
ATOM 896 N N . PRO A 1 114 ? 24.361 55.529 29.165 1.00 8.64 113 PRO A N 1
ATOM 897 C CA . PRO A 1 114 ? 22.984 55.241 28.749 1.00 10.01 113 PRO A CA 1
ATOM 898 C C . PRO A 1 114 ? 22.171 56.519 28.576 1.00 9.16 113 PRO A C 1
ATOM 899 O O . PRO A 1 114 ? 21.160 56.537 27.866 1.00 7.57 113 PRO A O 1
ATOM 903 N N . ALA A 1 115 ? 22.618 57.591 29.222 1.00 7.54 114 ALA A N 1
ATOM 904 C CA . ALA A 1 115 ? 21.928 58.869 29.119 1.00 10.30 114 ALA A CA 1
ATOM 905 C C . ALA A 1 115 ? 22.115 59.460 27.722 1.00 10.80 114 ALA A C 1
ATOM 906 O O . ALA A 1 115 ? 21.419 60.400 27.339 1.00 12.15 114 ALA A O 1
ATOM 908 N N . ARG A 1 116 ? 23.052 58.905 26.960 1.00 9.11 115 ARG A N 1
ATOM 909 C CA . ARG A 1 116 ? 23.313 59.398 25.609 1.00 10.31 115 ARG A CA 1
ATOM 910 C C . ARG A 1 116 ? 23.186 58.291 24.570 1.00 10.17 115 ARG A C 1
ATOM 911 O O . ARG A 1 116 ? 23.724 58.411 23.469 1.00 11.56 115 ARG A O 1
ATOM 919 N N . PHE A 1 117 ? 22.464 57.225 24.902 1.00 9.88 116 PHE A N 1
ATOM 920 C CA . PHE A 1 117 ? 22.328 56.099 23.979 1.00 9.67 116 PHE A CA 1
ATOM 921 C C . PHE A 1 117 ? 20.900 55.562 23.889 1.00 9.33 116 PHE A C 1
ATOM 922 O O . PHE A 1 117 ? 20.357 55.049 24.866 1.00 9.42 116 PHE A O 1
ATOM 930 N N . LYS A 1 118 ? 20.289 55.698 22.714 1.00 8.32 117 LYS A N 1
ATOM 931 C CA . LYS A 1 118 ? 18.941 55.185 22.489 1.00 9.81 117 LYS A CA 1
ATOM 932 C C . LYS A 1 118 ? 19.072 54.179 21.361 1.00 8.43 117 LYS A C 1
ATOM 933 O O . LYS A 1 118 ? 19.630 54.491 20.307 1.00 9.20 117 LYS A O 1
ATOM 939 N N . THR A 1 119 ? 18.568 52.970 21.576 1.00 7.31 118 THR A N 1
ATOM 940 C CA . THR A 1 119 ? 18.677 51.932 20.562 1.00 7.58 118 THR A CA 1
ATOM 941 C C . THR A 1 119 ? 17.430 51.082 20.406 1.00 7.46 118 THR A C 1
ATOM 942 O O . THR A 1 119 ? 16.592 51.010 21.302 1.00 5.71 118 THR A O 1
ATOM 946 N N . ALA A 1 120 ? 17.329 50.438 19.248 1.00 7.30 119 ALA A N 1
ATOM 947 C CA . ALA A 1 120 ? 16.236 49.536 18.916 1.00 8.13 119 ALA A CA 1
ATOM 948 C C . ALA A 1 120 ? 16.854 48.456 18.043 1.00 9.26 119 ALA A C 1
ATOM 949 O O . ALA A 1 120 ? 17.760 48.729 17.255 1.00 8.82 119 ALA A O 1
ATOM 951 N N . VAL A 1 121 ? 16.388 47.222 18.191 1.00 9.37 120 VAL A N 1
ATOM 952 C CA . VAL A 1 121 ? 16.915 46.130 17.389 1.00 10.59 120 VAL A CA 1
ATOM 953 C C . VAL A 1 121 ? 15.762 45.317 16.814 1.00 10.37 120 VAL A C 1
ATOM 954 O O . VAL A 1 121 ? 14.800 45.009 17.515 1.00 11.85 120 VAL A O 1
ATOM 958 N N . LYS A 1 122 ? 15.859 44.998 15.529 1.00 11.66 121 LYS A N 1
ATOM 959 C CA . LYS A 1 122 ? 14.836 44.203 14.862 1.00 13.60 121 LYS A CA 1
ATOM 960 C C . LYS A 1 122 ? 15.529 43.020 14.196 1.00 12.91 121 LYS A C 1
ATOM 961 O O . LYS A 1 122 ? 16.476 43.192 13.429 1.00 12.83 121 LYS A O 1
ATOM 967 N N . LEU A 1 123 ? 15.075 41.816 14.512 1.00 12.65 122 LEU A N 1
ATOM 968 C CA . LEU A 1 123 ? 15.670 40.639 13.908 1.00 13.24 122 LEU A CA 1
ATOM 969 C C . LEU A 1 123 ? 15.135 40.519 12.487 1.00 13.57 122 LEU A C 1
ATOM 970 O O . LEU A 1 123 ? 13.969 40.817 12.224 1.00 12.59 122 LEU A O 1
ATOM 975 N N . ILE A 1 124 ? 16.001 40.110 11.568 1.00 12.62 123 ILE A N 1
ATOM 976 C CA . ILE A 1 124 ? 15.614 39.929 10.176 1.00 12.50 123 ILE A CA 1
ATOM 977 C C . ILE A 1 124 ? 16.159 38.578 9.735 1.00 12.95 123 ILE A C 1
ATOM 978 O O . ILE A 1 124 ? 16.944 37.956 10.446 1.00 12.16 123 ILE A O 1
ATOM 983 N N . GLU A 1 125 ? 15.742 38.112 8.567 1.00 14.31 124 GLU A N 1
ATOM 984 C CA . GLU A 1 125 ? 16.225 36.830 8.076 1.00 16.31 124 GLU A CA 1
ATOM 985 C C . GLU A 1 125 ? 17.744 36.908 7.904 1.00 13.87 124 GLU A C 1
ATOM 986 O O . GLU A 1 125 ? 18.249 37.789 7.214 1.00 13.90 124 GLU A O 1
ATOM 992 N N . GLY A 1 126 ? 18.464 35.998 8.553 1.00 14.10 125 GLY A N 1
ATOM 993 C CA . GLY A 1 126 ? 19.910 35.974 8.430 1.00 13.91 125 GLY A CA 1
ATOM 994 C C . GLY A 1 126 ? 20.710 36.940 9.295 1.00 14.45 125 GLY A C 1
ATOM 995 O O . GLY A 1 126 ? 21.929 37.019 9.157 1.00 11.69 125 GLY A O 1
ATOM 996 N N . GLY A 1 127 ? 20.045 37.671 10.186 1.00 10.76 126 GLY A N 1
ATOM 997 C CA . GLY A 1 127 ? 20.768 38.605 11.033 1.00 8.49 126 GLY A CA 1
ATOM 998 C C . GLY A 1 127 ? 19.868 39.530 11.828 1.00 9.64 126 GLY A C 1
ATOM 999 O O . GLY A 1 127 ? 18.775 39.143 12.243 1.00 7.37 126 GLY A O 1
ATOM 1000 N N . TYR A 1 128 ? 20.333 40.757 12.052 1.00 8.66 127 TYR A N 1
ATOM 1001 C CA . TYR A 1 128 ? 19.550 41.729 12.798 1.00 7.06 127 TYR A CA 1
ATOM 1002 C C . TYR A 1 128 ? 19.931 43.154 12.430 1.00 6.63 127 TYR A C 1
ATOM 1003 O O . TYR A 1 128 ? 21.014 43.408 11.906 1.00 7.05 127 TYR A O 1
ATOM 1012 N N . ILE A 1 129 ? 19.011 44.079 12.684 1.00 7.73 128 ILE A N 1
ATOM 1013 C CA . ILE A 1 129 ? 19.242 45.483 12.389 1.00 8.88 128 ILE A CA 1
ATOM 1014 C C . ILE A 1 129 ? 19.329 46.300 13.670 1.00 7.26 128 ILE A C 1
ATOM 1015 O O . ILE A 1 129 ? 18.445 46.237 14.527 1.00 8.01 128 ILE A O 1
ATOM 1020 N N . VAL A 1 130 ? 20.414 47.051 13.800 1.00 7.02 129 VAL A N 1
ATOM 1021 C CA . VAL A 1 130 ? 20.609 47.915 14.953 1.00 7.57 129 VAL A CA 1
ATOM 1022 C C . VAL A 1 130 ? 20.423 49.352 14.481 1.00 7.75 129 VAL A C 1
ATOM 1023 O O . VAL A 1 130 ? 20.998 49.763 13.474 1.00 8.90 129 VAL A O 1
ATOM 1027 N N . GLU A 1 131 ? 19.593 50.108 15.193 1.00 8.27 130 GLU A N 1
ATOM 1028 C CA . GLU A 1 131 ? 19.374 51.507 14.852 1.00 7.48 130 GLU A CA 1
ATOM 1029 C C . GLU A 1 131 ? 19.645 52.260 16.147 1.00 7.75 130 GLU A C 1
ATOM 1030 O O . GLU A 1 131 ? 18.987 52.030 17.167 1.00 7.57 130 GLU A O 1
ATOM 1036 N N . ALA A 1 132 ? 20.627 53.149 16.111 1.00 6.90 131 ALA A N 1
ATOM 1037 C CA . ALA A 1 132 ? 21.004 53.876 17.309 1.00 7.55 131 ALA A CA 1
ATOM 1038 C C . ALA A 1 132 ? 21.113 55.379 17.155 1.00 6.90 131 ALA A C 1
ATOM 1039 O O . ALA A 1 132 ? 21.305 55.908 16.058 1.00 7.48 131 ALA A O 1
ATOM 1041 N N . ALA A 1 133 ? 20.983 56.051 18.291 1.00 7.60 132 ALA A N 1
ATOM 1042 C CA . ALA A 1 133 ? 21.098 57.495 18.379 1.00 8.00 132 ALA A CA 1
ATOM 1043 C C . ALA A 1 133 ? 22.043 57.752 19.547 1.00 7.64 132 ALA A C 1
ATOM 1044 O O . ALA A 1 133 ? 21.828 57.254 20.658 1.00 5.84 132 ALA A O 1
ATOM 1046 N N . ILE A 1 134 ? 23.108 58.501 19.284 1.00 8.01 133 ILE A N 1
ATOM 1047 C CA . ILE A 1 134 ? 24.092 58.829 20.308 1.00 8.22 133 ILE A CA 1
ATOM 1048 C C . ILE A 1 134 ? 24.099 60.337 20.508 1.00 7.79 133 ILE A C 1
ATOM 1049 O O . ILE A 1 134 ? 24.393 61.086 19.581 1.00 7.19 133 ILE A O 1
ATOM 1054 N N . LYS A 1 135 ? 23.759 60.780 21.715 1.00 8.42 134 LYS A N 1
ATOM 1055 C CA . LYS A 1 135 ? 23.726 62.206 22.009 1.00 8.94 134 LYS A CA 1
ATOM 1056 C C . LYS A 1 135 ? 25.133 62.787 22.085 1.00 9.32 134 LYS A C 1
ATOM 1057 O O . LYS A 1 135 ? 26.003 62.214 22.738 1.00 9.86 134 LYS A O 1
ATOM 1063 N N . TRP A 1 136 ? 25.357 63.917 21.410 1.00 8.29 135 TRP A N 1
ATOM 1064 C CA . TRP A 1 136 ? 26.669 64.562 21.444 1.00 8.77 135 TRP A CA 1
ATOM 1065 C C . TRP A 1 136 ? 26.940 64.968 22.886 1.00 9.39 135 TRP A C 1
ATOM 1066 O O . TRP A 1 136 ? 26.029 65.384 23.599 1.00 8.87 135 TRP A O 1
ATOM 1077 N N . LYS A 1 137 ? 28.194 64.862 23.309 1.00 11.71 136 LYS A N 1
ATOM 1078 C CA . LYS A 1 137 ? 28.571 65.202 24.675 1.00 12.27 136 LYS A CA 1
ATOM 1079 C C . LYS A 1 137 ? 29.262 66.560 24.796 1.00 12.17 136 LYS A C 1
ATOM 1080 O O . LYS A 1 137 ? 28.928 67.356 25.678 1.00 12.88 136 LYS A O 1
ATOM 1086 N N . THR A 1 138 ? 30.208 66.830 23.900 1.00 10.29 137 THR A N 1
ATOM 1087 C CA . THR A 1 138 ? 30.985 68.066 23.950 1.00 10.82 137 THR A CA 1
ATOM 1088 C C . THR A 1 138 ? 30.885 68.996 22.746 1.00 11.00 137 THR A C 1
ATOM 1089 O O . THR A 1 138 ? 31.487 70.067 22.747 1.00 9.28 137 THR A O 1
ATOM 1093 N N . ILE A 1 139 ? 30.148 68.600 21.716 1.00 11.49 138 ILE A N 1
ATOM 1094 C CA . ILE A 1 139 ? 30.044 69.447 20.535 1.00 11.61 138 ILE A CA 1
ATOM 1095 C C . ILE A 1 139 ? 28.620 69.669 20.046 1.00 11.18 138 ILE A C 1
ATOM 1096 O O . ILE A 1 139 ? 27.702 68.933 20.393 1.00 11.73 138 ILE A O 1
ATOM 1101 N N . LYS A 1 140 ? 28.471 70.713 19.239 1.00 12.47 139 LYS A N 1
ATOM 1102 C CA . LYS A 1 140 ? 27.213 71.083 18.604 1.00 12.01 139 LYS A CA 1
ATOM 1103 C C . LYS A 1 140 ? 27.658 71.128 17.146 1.00 12.93 139 LYS A C 1
ATOM 1104 O O . LYS A 1 140 ? 28.085 72.170 16.647 1.00 13.70 139 LYS A O 1
ATOM 1106 N N . PRO A 1 141 ? 27.573 69.990 16.448 1.00 12.25 140 PRO A N 1
ATOM 1107 C CA . PRO A 1 141 ? 27.983 69.897 15.046 1.00 12.17 140 PRO A CA 1
ATOM 1108 C C . PRO A 1 141 ? 27.367 70.866 14.043 1.00 12.51 140 PRO A C 1
ATOM 1109 O O . PRO A 1 141 ? 26.213 71.279 14.164 1.00 11.20 140 PRO A O 1
ATOM 1113 N N . THR A 1 142 ? 28.177 71.211 13.046 1.00 14.17 141 THR A N 1
ATOM 1114 C CA . THR A 1 142 ? 27.793 72.099 11.958 1.00 14.95 141 THR A CA 1
ATOM 1115 C C . THR A 1 142 ? 28.225 71.373 10.688 1.00 13.84 141 THR A C 1
ATOM 1116 O O . THR A 1 142 ? 29.008 70.424 10.750 1.00 14.59 141 THR A O 1
ATOM 1120 N N . PRO A 1 143 ? 27.720 71.799 9.520 1.00 13.63 142 PRO A N 1
ATOM 1121 C CA . PRO A 1 143 ? 28.119 71.122 8.282 1.00 14.28 142 PRO A CA 1
ATOM 1122 C C . PRO A 1 143 ? 29.634 71.106 8.080 1.00 15.96 142 PRO A C 1
ATOM 1123 O O . PRO A 1 143 ? 30.330 72.076 8.390 1.00 17.34 142 PRO A O 1
ATOM 1127 N N . ASN A 1 144 ? 30.125 69.989 7.560 1.00 17.27 143 ASN A N 1
ATOM 1128 C CA . ASN A 1 144 ? 31.540 69.771 7.291 1.00 19.91 143 ASN A CA 1
ATOM 1129 C C . ASN A 1 144 ? 32.410 69.557 8.533 1.00 20.17 143 ASN A C 1
ATOM 1130 O O . ASN A 1 144 ? 33.638 69.576 8.446 1.00 19.61 143 ASN A O 1
ATOM 1135 N N . THR A 1 145 ? 31.770 69.364 9.685 1.00 19.13 144 THR A N 1
ATOM 1136 C CA . THR A 1 145 ? 32.493 69.074 10.921 1.00 17.00 144 THR A CA 1
ATOM 1137 C C . THR A 1 145 ? 32.960 67.629 10.738 1.00 15.41 144 THR A C 1
ATOM 1138 O O . THR A 1 145 ? 32.239 66.825 10.153 1.00 13.88 144 THR A O 1
ATOM 1142 N N . VAL A 1 146 ? 34.153 67.305 11.227 1.00 13.22 145 VAL A N 1
ATOM 1143 C CA . VAL A 1 146 ? 34.693 65.954 11.094 1.00 11.64 145 VAL A CA 1
ATOM 1144 C C . VAL A 1 146 ? 34.973 65.302 12.451 1.00 10.05 145 VAL A C 1
ATOM 1145 O O . VAL A 1 146 ? 35.697 65.854 13.272 1.00 9.64 145 VAL A O 1
ATOM 1149 N N . ILE A 1 147 ? 34.392 64.131 12.683 1.00 7.82 146 ILE A N 1
ATOM 1150 C CA . ILE A 1 147 ? 34.627 63.418 13.934 1.00 8.04 146 ILE A CA 1
ATOM 1151 C C . ILE A 1 147 ? 35.345 62.103 13.654 1.00 6.96 146 ILE A C 1
ATOM 1152 O O . ILE A 1 147 ? 35.382 61.634 12.512 1.00 8.08 146 ILE A O 1
ATOM 1157 N N . GLY A 1 148 ? 35.941 61.525 14.697 1.00 6.98 147 GLY A N 1
ATOM 1158 C CA . GLY A 1 148 ? 36.596 60.238 14.552 1.00 5.53 147 GLY A CA 1
ATOM 1159 C C . GLY A 1 148 ? 35.455 59.251 14.726 1.00 6.00 147 GLY A C 1
ATOM 1160 O O . GLY A 1 148 ? 34.599 59.462 15.582 1.00 6.43 147 GLY A O 1
ATOM 1161 N N . PHE A 1 149 ? 35.440 58.172 13.951 1.00 5.38 148 PHE A N 1
ATOM 1162 C CA . PHE A 1 149 ? 34.336 57.220 14.025 1.00 5.43 148 PHE A CA 1
ATOM 1163 C C . PHE A 1 149 ? 34.700 55.794 13.633 1.00 4.99 148 PHE A C 1
ATOM 1164 O O . PHE A 1 149 ? 35.536 55.574 12.766 1.00 5.40 148 PHE A O 1
ATOM 1172 N N . ASN A 1 150 ? 34.062 54.826 14.281 1.00 5.33 149 ASN A N 1
ATOM 1173 C CA . ASN A 1 150 ? 34.265 53.429 13.936 1.00 6.95 149 ASN A CA 1
ATOM 1174 C C . ASN A 1 150 ? 33.083 52.622 14.438 1.00 6.58 149 ASN A C 1
ATOM 1175 O O . ASN A 1 150 ? 32.377 53.033 15.361 1.00 6.96 149 ASN A O 1
ATOM 1180 N N . ILE A 1 151 ? 32.858 51.483 13.798 1.00 6.10 150 ILE A N 1
ATOM 1181 C CA . ILE A 1 151 ? 31.780 50.589 14.178 1.00 6.75 150 ILE A CA 1
ATOM 1182 C C . ILE A 1 151 ? 32.340 49.177 14.065 1.00 6.95 150 ILE A C 1
ATOM 1183 O O . ILE A 1 151 ? 32.950 48.812 13.056 1.00 6.33 150 ILE A O 1
ATOM 1188 N N . GLN A 1 152 ? 32.144 48.399 15.126 1.00 7.60 151 GLN A N 1
ATOM 1189 C CA . GLN A 1 152 ? 32.666 47.040 15.213 1.00 7.77 151 GLN A CA 1
ATOM 1190 C C . GLN A 1 152 ? 31.557 46.015 15.427 1.00 7.63 151 GLN A C 1
ATOM 1191 O O . GLN A 1 152 ? 30.576 46.277 16.117 1.00 9.60 151 GLN A O 1
ATOM 1197 N N . VAL A 1 153 ? 31.723 44.848 14.820 1.00 6.63 152 VAL A N 1
ATOM 1198 C CA . VAL A 1 153 ? 30.755 43.766 14.949 1.00 6.94 152 VAL A CA 1
ATOM 1199 C C . VAL A 1 153 ? 31.420 42.596 15.652 1.00 7.83 152 VAL A C 1
ATOM 1200 O O . VAL A 1 153 ? 32.428 42.073 15.177 1.00 6.62 152 VAL A O 1
ATOM 1204 N N . ASN A 1 154 ? 30.861 42.195 16.790 1.00 7.83 153 ASN A N 1
ATOM 1205 C CA . ASN A 1 154 ? 31.384 41.061 17.541 1.00 7.57 153 ASN A CA 1
ATOM 1206 C C . ASN A 1 154 ? 30.579 39.842 17.128 1.00 7.82 153 ASN A C 1
ATOM 1207 O O . ASN A 1 154 ? 29.349 39.888 17.115 1.00 6.93 153 ASN A O 1
ATOM 1212 N N . ASP A 1 155 ? 31.262 38.756 16.781 1.00 7.31 154 ASP A N 1
ATOM 1213 C CA . ASP A 1 155 ? 30.561 37.546 16.374 1.00 8.25 154 ASP A CA 1
ATOM 1214 C C . ASP A 1 155 ? 30.843 36.397 17.332 1.00 7.83 154 ASP A C 1
ATOM 1215 O O . ASP A 1 155 ? 31.988 35.969 17.489 1.00 8.20 154 ASP A O 1
ATOM 1220 N N . ALA A 1 156 ? 29.783 35.922 17.982 1.00 8.44 155 ALA A N 1
ATOM 1221 C CA . ALA A 1 156 ? 29.875 34.819 18.926 1.00 8.44 155 ALA A CA 1
ATOM 1222 C C . ALA A 1 156 ? 29.184 33.606 18.311 1.00 9.76 155 ALA A C 1
ATOM 1223 O O . ALA A 1 156 ? 28.208 33.757 17.573 1.00 7.45 155 ALA A O 1
ATOM 1225 N N . ASN A 1 157 ? 29.687 32.411 18.616 1.00 10.21 156 ASN A N 1
ATOM 1226 C CA . ASN A 1 157 ? 29.103 31.185 18.082 1.00 11.50 156 ASN A CA 1
ATOM 1227 C C . ASN A 1 157 ? 28.156 30.510 19.062 1.00 12.87 156 ASN A C 1
ATOM 1228 O O . ASN A 1 157 ? 27.888 31.030 20.143 1.00 13.35 156 ASN A O 1
ATOM 1233 N N . GLU A 1 158 ? 27.651 29.348 18.665 1.00 15.18 157 GLU A N 1
ATOM 1234 C CA . GLU A 1 158 ? 26.725 28.574 19.480 1.00 17.56 157 GLU A CA 1
ATOM 1235 C C . GLU A 1 158 ? 27.350 28.174 20.811 1.00 17.63 157 GLU A C 1
ATOM 1236 O O . GLU A 1 158 ? 26.646 27.844 21.765 1.00 17.53 157 GLU A O 1
ATOM 1242 N N . LYS A 1 159 ? 28.676 28.217 20.872 1.00 18.03 158 LYS A N 1
ATOM 1243 C CA . LYS A 1 159 ? 29.406 27.845 22.078 1.00 18.26 158 LYS A CA 1
ATOM 1244 C C . LYS A 1 159 ? 29.666 29.020 23.025 1.00 18.58 158 LYS A C 1
ATOM 1245 O O . LYS A 1 159 ? 30.329 28.859 24.050 1.00 18.22 158 LYS A O 1
ATOM 1251 N N . GLY A 1 160 ? 29.146 30.196 22.687 1.00 15.18 159 GLY A N 1
ATOM 1252 C CA . GLY A 1 160 ? 29.345 31.361 23.535 1.00 14.66 159 GLY A CA 1
ATOM 1253 C C . GLY A 1 160 ? 30.750 31.940 23.477 1.00 13.63 159 GLY A C 1
ATOM 1254 O O . GLY A 1 160 ? 31.182 32.637 24.396 1.00 15.72 159 GLY A O 1
ATOM 1255 N N . GLN A 1 161 ? 31.463 31.659 22.393 1.00 14.10 160 GLN A N 1
ATOM 1256 C CA . GLN A 1 161 ? 32.827 32.152 22.224 1.00 12.57 160 GLN A CA 1
ATOM 1257 C C . GLN A 1 161 ? 32.877 33.154 21.076 1.00 10.81 160 GLN A C 1
ATOM 1258 O O . GLN A 1 161 ? 32.240 32.951 20.043 1.00 9.05 160 GLN A O 1
ATOM 1264 N N . ARG A 1 162 ? 33.627 34.237 21.246 1.00 9.38 161 ARG A N 1
ATOM 1265 C CA . ARG A 1 162 ? 33.735 35.205 20.168 1.00 9.59 161 ARG A CA 1
ATOM 1266 C C . ARG A 1 162 ? 34.710 34.649 19.145 1.00 8.71 161 ARG A C 1
ATOM 1267 O O . ARG A 1 162 ? 35.843 34.297 19.474 1.00 9.69 161 ARG A O 1
ATOM 1275 N N . VAL A 1 163 ? 34.256 34.562 17.902 1.00 7.67 162 VAL A N 1
ATOM 1276 C CA . VAL A 1 163 ? 35.091 34.041 16.831 1.00 7.56 162 VAL A CA 1
ATOM 1277 C C . VAL A 1 163 ? 35.335 35.089 15.756 1.00 7.75 162 VAL A C 1
ATOM 1278 O O . VAL A 1 163 ? 36.136 34.886 14.840 1.00 7.71 162 VAL A O 1
ATOM 1282 N N . GLY A 1 164 ? 34.654 36.223 15.872 1.00 9.59 163 GLY A N 1
ATOM 1283 C CA . GLY A 1 164 ? 34.825 37.267 14.887 1.00 8.04 163 GLY A CA 1
ATOM 1284 C C . GLY A 1 164 ? 34.819 38.674 15.447 1.00 8.96 163 GLY A C 1
ATOM 1285 O O . GLY A 1 164 ? 33.987 39.021 16.293 1.00 9.03 163 GLY A O 1
ATOM 1286 N N . ILE A 1 165 ? 35.772 39.475 14.974 1.00 8.25 164 ILE A N 1
ATOM 1287 C CA . ILE A 1 165 ? 35.911 40.875 15.366 1.00 8.19 164 ILE A CA 1
ATOM 1288 C C . ILE A 1 165 ? 36.223 41.616 14.075 1.00 6.97 164 ILE A C 1
ATOM 1289 O O . ILE A 1 165 ? 37.345 41.555 13.576 1.00 7.23 164 ILE A O 1
ATOM 1294 N N . ILE A 1 166 ? 35.227 42.304 13.529 1.00 6.72 165 ILE A N 1
ATOM 1295 C CA . ILE A 1 166 ? 35.403 43.030 12.280 1.00 6.74 165 ILE A CA 1
ATOM 1296 C C . ILE A 1 166 ? 34.812 44.435 12.400 1.00 5.95 165 ILE A C 1
ATOM 1297 O O . ILE A 1 166 ? 33.712 44.611 12.924 1.00 5.60 165 ILE A O 1
ATOM 1302 N N . SER A 1 167 ? 35.547 45.436 11.927 1.00 6.68 166 SER A N 1
ATOM 1303 C CA . SER A 1 167 ? 35.058 46.808 12.005 1.00 5.07 166 SER A CA 1
ATOM 1304 C C . SER A 1 167 ? 35.277 47.544 10.692 1.00 5.30 166 SER A C 1
ATOM 1305 O O . SER A 1 167 ? 35.666 46.950 9.686 1.00 7.28 166 SER A O 1
ATOM 1308 N N . TRP A 1 168 ? 35.026 48.845 10.711 1.00 6.87 167 TRP A N 1
ATOM 1309 C CA . TRP A 1 168 ? 35.181 49.682 9.534 1.00 7.03 167 TRP A CA 1
ATOM 1310 C C . TRP A 1 168 ? 36.612 50.175 9.354 1.00 5.55 167 TRP A C 1
ATOM 1311 O O . TRP A 1 168 ? 37.198 50.014 8.288 1.00 8.92 167 TRP A O 1
ATOM 1322 N N . SER A 1 169 ? 37.182 50.746 10.413 1.00 6.98 168 SER A N 1
ATOM 1323 C CA . SER A 1 169 ? 38.531 51.317 10.344 1.00 6.91 168 SER A CA 1
ATOM 1324 C C . SER A 1 169 ? 39.639 50.630 11.127 1.00 7.62 168 SER A C 1
ATOM 1325 O O . SER A 1 169 ? 40.808 50.974 10.965 1.00 7.75 168 SER A O 1
ATOM 1328 N N . ASP A 1 170 ? 39.300 49.659 11.963 1.00 6.58 169 ASP A N 1
ATOM 1329 C CA . ASP A 1 170 ? 40.321 49.041 12.790 1.00 7.34 169 ASP A CA 1
ATOM 1330 C C . ASP A 1 170 ? 40.467 47.528 12.677 1.00 7.59 169 ASP A C 1
ATOM 1331 O O . ASP A 1 170 ? 39.561 46.774 13.029 1.00 9.74 169 ASP A O 1
ATOM 1336 N N . PRO A 1 171 ? 41.622 47.065 12.180 1.00 8.82 170 PRO A N 1
ATOM 1337 C CA . PRO A 1 171 ? 41.831 45.623 12.053 1.00 8.50 170 PRO A CA 1
ATOM 1338 C C . PRO A 1 171 ? 42.657 45.077 13.221 1.00 8.55 170 PRO A C 1
ATOM 1339 O O . PRO A 1 171 ? 43.173 43.965 13.140 1.00 10.10 170 PRO A O 1
ATOM 1343 N N . THR A 1 172 ? 42.763 45.841 14.311 1.00 9.31 171 THR A N 1
ATOM 1344 C CA . THR A 1 172 ? 43.590 45.412 15.450 1.00 9.41 171 THR A CA 1
ATOM 1345 C C . THR A 1 172 ? 42.900 45.235 16.804 1.00 10.26 171 THR A C 1
ATOM 1346 O O . THR A 1 172 ? 43.555 44.898 17.794 1.00 11.21 171 THR A O 1
ATOM 1350 N N . ASN A 1 173 ? 41.594 45.461 16.852 1.00 9.23 172 ASN A N 1
ATOM 1351 C CA . ASN A 1 173 ? 40.825 45.350 18.089 1.00 9.47 172 ASN A CA 1
ATOM 1352 C C . ASN A 1 173 ? 41.359 46.228 19.222 1.00 8.79 172 ASN A C 1
ATOM 1353 O O . ASN A 1 173 ? 41.450 45.795 20.374 1.00 8.85 172 ASN A O 1
ATOM 1358 N N . ASN A 1 174 ? 41.710 47.467 18.891 1.00 7.87 173 ASN A N 1
ATOM 1359 C CA . ASN A 1 174 ? 42.205 48.405 19.889 1.00 6.89 173 ASN A CA 1
ATOM 1360 C C . ASN A 1 174 ? 41.317 49.641 19.981 1.00 7.07 173 ASN 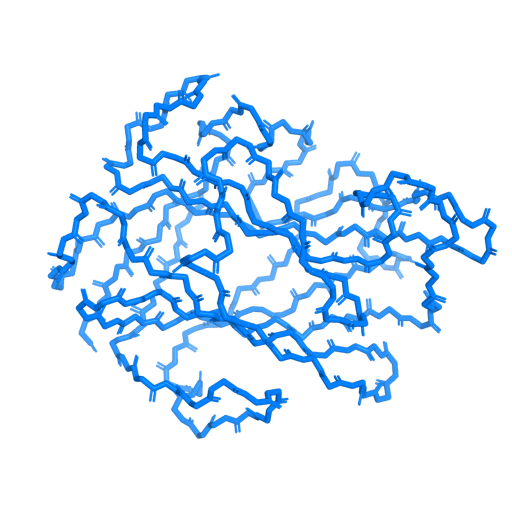A C 1
ATOM 1361 O O . ASN A 1 174 ? 41.618 50.577 20.718 1.00 7.89 173 ASN A O 1
ATOM 1366 N N . SER A 1 175 ? 40.212 49.634 19.239 1.00 6.14 174 SER A N 1
ATOM 1367 C CA . SER A 1 175 ? 39.285 50.762 19.239 1.00 7.36 174 SER A CA 1
ATOM 1368 C C . SER A 1 175 ? 38.748 51.094 20.631 1.00 7.01 174 SER A C 1
ATOM 1369 O O . SER A 1 175 ? 38.442 52.250 20.928 1.00 7.78 174 SER A O 1
ATOM 1372 N N . TRP A 1 176 ? 38.638 50.078 21.481 1.00 6.69 175 TRP A N 1
ATOM 1373 C CA . TRP A 1 176 ? 38.144 50.281 22.835 1.00 8.19 175 TRP A CA 1
ATOM 1374 C C . TRP A 1 176 ? 39.080 51.138 23.688 1.00 8.43 175 TRP A C 1
ATOM 1375 O O . TRP A 1 176 ? 38.704 51.572 24.777 1.00 9.61 175 TRP A O 1
ATOM 1386 N N . ARG A 1 177 ? 40.290 51.395 23.198 1.00 9.53 176 ARG A N 1
ATOM 1387 C CA . ARG A 1 177 ? 41.239 52.198 23.963 1.00 10.33 176 ARG A CA 1
ATOM 1388 C C . ARG A 1 177 ? 42.110 53.137 23.134 1.00 10.70 176 ARG A C 1
ATOM 1389 O O . ARG A 1 177 ? 42.834 53.960 23.693 1.00 10.36 176 ARG A O 1
ATOM 1397 N N . ASP A 1 178 ? 42.030 53.029 21.808 1.00 8.94 177 ASP A N 1
ATOM 1398 C CA . ASP A 1 178 ? 42.877 53.837 20.930 1.00 9.42 177 ASP A CA 1
ATOM 1399 C C . ASP A 1 178 ? 42.111 54.558 19.818 1.00 9.08 177 ASP A C 1
ATOM 1400 O O . ASP A 1 178 ? 41.887 54.003 18.740 1.00 9.39 177 ASP A O 1
ATOM 1405 N N . PRO A 1 179 ? 41.707 55.809 20.066 1.00 8.19 178 PRO A N 1
ATOM 1406 C CA . PRO A 1 179 ? 40.970 56.583 19.066 1.00 8.14 178 PRO A CA 1
ATOM 1407 C C . PRO A 1 179 ? 41.697 56.773 17.731 1.00 7.28 178 PRO A C 1
ATOM 1408 O O . PRO A 1 179 ? 41.062 57.057 16.713 1.00 9.10 178 PRO A O 1
ATOM 1412 N N . SER A 1 180 ? 43.017 56.619 17.727 1.00 7.94 179 SER A N 1
ATOM 1413 C CA . SER A 1 180 ? 43.781 56.790 16.492 1.00 8.01 179 SER A CA 1
ATOM 1414 C C . SER A 1 180 ? 43.451 55.685 15.493 1.00 9.01 179 SER A C 1
ATOM 1415 O O . SER A 1 180 ? 43.824 55.761 14.325 1.00 9.64 179 SER A O 1
ATOM 1418 N N . LYS A 1 181 ? 42.738 54.661 15.958 1.00 8.55 180 LYS A N 1
ATOM 1419 C CA . LYS A 1 181 ? 42.348 53.550 15.096 1.00 9.33 180 LYS A CA 1
ATOM 1420 C C . LYS A 1 181 ? 40.990 53.816 14.442 1.00 8.11 180 LYS A C 1
ATOM 1421 O O . LYS A 1 181 ? 40.527 53.024 13.617 1.00 9.73 180 LYS A O 1
ATOM 1427 N N . PHE A 1 182 ? 40.348 54.925 14.806 1.00 6.30 181 PHE A N 1
ATOM 1428 C CA . PHE A 1 182 ? 39.051 55.267 14.219 1.00 7.31 181 PHE A CA 1
ATOM 1429 C C . PHE A 1 182 ? 39.286 55.932 12.870 1.00 7.66 181 PHE A C 1
ATOM 1430 O O . PHE A 1 182 ? 40.363 56.473 12.616 1.00 7.73 181 PHE A O 1
ATOM 1438 N N . GLY A 1 183 ? 38.269 55.918 12.016 1.00 7.11 182 GLY A N 1
ATOM 1439 C CA . GLY A 1 183 ? 38.391 56.573 10.724 1.00 7.75 182 GLY A CA 1
ATOM 1440 C C . GLY A 1 183 ? 37.805 57.968 10.866 1.00 7.63 182 GLY A C 1
ATOM 1441 O O . GLY A 1 183 ? 37.448 58.365 11.978 1.00 7.61 182 GLY A O 1
ATOM 1442 N N . ASN A 1 184 ? 37.701 58.717 9.771 1.00 7.85 183 ASN A N 1
ATOM 1443 C CA . ASN A 1 184 ? 37.124 60.057 9.834 1.00 9.13 183 ASN A CA 1
ATOM 1444 C C . ASN A 1 184 ? 35.745 60.089 9.193 1.00 8.05 183 ASN A C 1
ATOM 1445 O O . ASN A 1 184 ? 35.549 59.568 8.092 1.00 8.54 183 ASN A O 1
ATOM 1450 N N . LEU A 1 185 ? 34.797 60.718 9.881 1.00 7.39 184 LEU A N 1
ATOM 1451 C CA . LEU A 1 185 ? 33.431 60.836 9.385 1.00 6.72 184 LEU A CA 1
ATOM 1452 C C . LEU A 1 185 ? 33.074 62.311 9.260 1.00 7.81 184 LEU A C 1
ATOM 1453 O O . LEU A 1 185 ? 33.020 63.023 10.258 1.00 8.44 184 LEU A O 1
ATOM 1458 N N . ARG A 1 186 ? 32.845 62.772 8.032 1.00 8.52 185 ARG A N 1
ATOM 1459 C CA . ARG A 1 186 ? 32.478 64.165 7.804 1.00 8.72 185 ARG A CA 1
ATOM 1460 C C . ARG A 1 186 ? 30.959 64.310 7.846 1.00 7.79 185 ARG A C 1
ATOM 1461 O O . ARG A 1 186 ? 30.236 63.608 7.136 1.00 9.69 185 ARG A O 1
ATOM 1463 N N . LEU A 1 187 ? 30.481 65.216 8.691 1.00 8.71 186 LEU A N 1
ATOM 1464 C CA . LEU A 1 187 ? 29.048 65.457 8.826 1.00 9.34 186 LEU A CA 1
ATOM 1465 C C . LEU A 1 187 ? 28.648 66.516 7.798 1.00 11.15 186 LEU A C 1
ATOM 1466 O O . LEU A 1 187 ? 28.939 67.702 7.970 1.00 11.36 186 LEU A O 1
ATOM 1471 N N . ILE A 1 188 ? 27.978 66.090 6.730 1.00 12.06 187 ILE A N 1
ATOM 1472 C CA . ILE A 1 188 ? 27.579 67.010 5.665 1.00 13.07 187 ILE A CA 1
ATOM 1473 C C . ILE A 1 188 ? 26.089 67.326 5.627 1.00 12.82 187 ILE A C 1
ATOM 1474 O O . ILE A 1 188 ? 25.264 66.558 6.119 1.00 11.75 187 ILE A O 1
ATOM 1479 N N . LYS A 1 189 ? 25.755 68.468 5.034 1.00 12.44 188 LYS A N 1
ATOM 1480 C CA . LYS A 1 189 ? 24.363 68.893 4.912 1.00 13.09 188 LYS A CA 1
ATOM 1481 C C . LYS A 1 189 ? 23.600 67.932 4.007 1.00 15.36 188 LYS A C 1
ATOM 1482 O O . LYS A 1 189 ? 22.559 67.406 4.454 1.00 14.97 188 LYS A O 1
#

Nearest PDB structures (foldseek):
  1i8u-assembly1_A  TM=1.005E+00  e=2.175E-39  Thermotoga maritima
  7nwq-assembly1_AAA  TM=9.689E-01  e=5.190E-23  Caldicellulosiruptor acetigenus I77R1B
  7nwo-assembly1_AAA  TM=9.649E-01  e=1.105E-22  Caldicellulosiruptor acetigenus I77R1B
  7b04-assembly3_I  TM=5.636E-01  e=1.174E-06  Candidatus Kuenenia stuttgartensis
  2ivf-assembly1_C  TM=5.716E-01  e=2.162E-05  Aromatoleum aromaticum EbN1

Radius of gyration: 14.95 Å; Cα contacts (8 Å, |Δi|>4): 539; chains: 1; bounding box: 34×44×29 Å

Foldseek 3Di:
DEFEAEADDDDFAQDDDPCQVVGDWAKFQQWQFDHPVPFKIWIWGWYHAQWWIKIKTWIQAQAFAAPAPDRLLGWKKKKWWAQQAPQAFFDDLQIWIWMAHQVRDIDTFPNDDPVFKDWHKAADVRGIMIIIIGTGDPDRDDAFRKIFIKMWTFGHHPVSGTRTITMRQANNPCSSTGSNSTHMYGYHD

Secondary structure (DSSP, 8-state):
-EEEEEE----SSSS--GGGGGS-EEE--EEEES-TTTS-EEEEEEEE-SSEEEEEEEEE-SS----SSSGGGSSEEEEEEESS----SS--TTEEEEEEETT--EEE-TT--GGGEEEEEEEETTEEEEEEEEE-SS----TTEEEEEEEEEEEE-TTS-EEEEEESS-SSS-TTT-GGGSEEEEEE-

InterPro domains:
  IPR001000 Glycoside hydrolase family 10 domain [PF00331] (370-691)
  IPR001000 Glycoside hydrolase family 10 domain [PR00134] (446-458)
  IPR001000 Glycoside hydrolase family 10 domain [PR00134] (494-505)
  IPR001000 Glycoside hydrolase family 10 domain [PR00134] (540-551)
  IPR001000 Glycoside hydrolase family 10 domain [PR00134] (567-579)
  IPR001000 Glycoside hydrolase family 10 domain [PS51760] (364-692)
  IPR001000 Glycoside hydrolase family 10 domain [SM00633] (411-693)
  IPR003305 Carbohydrate-binding, CenC-like [PF02018] (56-179)
  IPR003305 Carbohydrate-binding, CenC-like [PF02018] (205-338)
  IPR008979 Galactose-binding-like domain superfamily [SSF49785] (49-197)
  IPR008979 Galactose-binding-like domain superfamily [SSF49785] (202-352)
  IPR010502 Carbohydrate-binding domain, family 9 [PF06452] (732-869)
  IPR010502 Carbohydrate-binding domain, family 9 [PF06452] (882-1058)
  IPR017853 Glycoside hydrolase superfamily [SSF51445] (363-691)
  IPR031158 Glycosyl hydrolases family 10, active site [PS00591] (601-611)
  IPR044846 Glycoside hydrolase family 10 [PTHR31490] (200-660)

B-factor: mean 11.48, std 5.59, range [2.04, 45.85]

Solvent-accessible surface area: 8061 Å² total; per-residue (Å²): 88,120,5,44,0,64,92,5,87,6,98,18,66,0,94,87,35,154,53,1,103,82,3,78,66,15,60,2,138,17,48,37,93,40,42,71,132,78,14,2,26,4,114,0,59,3,0,4,8,93,85,74,0,11,2,2,0,48,1,86,4,113,65,60,12,64,111,34,108,48,33,104,37,23,0,0,0,3,0,0,4,0,4,61,36,109,59,28,52,142,31,43,123,8,0,1,8,0,14,0,6,32,111,59,76,57,44,65,23,82,28,17,33,91,88,25,12,122,16,16,33,68,106,57,179,42,6,0,7,1,0,0,4,2,89,11,104,73,50,82,8,80,76,113,38,62,0,0,0,0,0,6,0,0,10,1,22,111,146,5,94,42,51,0,13,0,2,32,24,4,73,63,44,31,1,122,130,24,0,53,59,7,4,46,0,24,0,50,81

Organism: Thermotoga maritima (strain ATCC 43589 / DSM 3109 / JCM 10099 / NBRC 100826 / MSB8) (NCBI:txid243274)